Protein AF-A0A0G2EWP3-F1 (afdb_monomer_lite)

Foldseek 3Di:
DLVVLVPFDWDWADDPNDIDIDPGGFAFEFQDVVVVVLQQPQDAARNHGHPHYYYQDPVNVVVQVVLLVVLQVVQQVCLVPPVVNDDDVFPDPDRFHWGKTWDDGLPPCLFQPAQWKKKKWKAWFKFKKKKWFDDDDPPVPPDPDDDDDDDDDPPVVVVRVVGDMDIDIRGHGDIDIQGGPCSPGMDMDTDDDPDTQGGPVNGPDMIMMMITGGDPVSGSVPPDDPD

InterPro domains:
  IPR005123 Oxoglutarate/iron-dependent dioxygenase domain [PS51471] (78-215)
  IPR027450 Alpha-ketoglutarate-dependent dioxygenase AlkB-like [PF13532] (38-212)
  IPR032854 Alkylated DNA repair protein alkB homologue 3 [PTHR31212] (2-224)
  IPR037151 Alpha-ketoglutarate-dependent dioxygenase AlkB-like superfamily [G3DSA:2.60.120.590] (1-218)

Radius of gyration: 20.28 Å; chains: 1; bounding box: 50×60×42 Å

Sequence (227 aa):
MLTEALTFGRDTFKLFDRVVESPHSMAFYVDSWEEAARQRNDYIYNGSRITDIRRTLPEMDKAKAKVQIAVNAEIKRRIEQFQGGAKLKYQSPREWIPNASVGYHSDQLTYVGPRAVIGSLSLGVAREFRVCKVVARDDSASSPASADERTRKPSDAVRADAEGQIAIHLPHNSLLVMHAAMQEEWKHSIAPAPAIDPHPASGNKRINITYRHYKDSLHPRYTPRLG

Secondary structure (DSSP, 8-state):
-TTGGGG-EEEEEEETTEEEEEEEEEEEEESSHHHHHHHHHH-EETTEE---EEEPPHHHHHHHHHHHHHHHHHHHHHHHHHSTTSPPTTS-SSPP--EEEES-----HHHH-TT--EEEEEEES-EEEEEEE------TT----------PPPPHHHHHHHH-EEEEEE-TTEEEEE-TTHHHHEEEEEPP-SS-PPBTTTBT-EEEEEEE---GGG-GGGSPP--

Organism: NCBI:txid420778

Structure (mmCIF, N/CA/C/O backbone):
data_AF-A0A0G2EWP3-F1
#
_entry.id   AF-A0A0G2EWP3-F1
#
loop_
_atom_site.group_PDB
_atom_site.id
_atom_site.type_symbol
_atom_site.label_atom_id
_atom_site.label_alt_id
_atom_site.label_comp_id
_atom_site.label_asym_id
_atom_site.label_entity_id
_atom_site.label_seq_id
_atom_site.pdbx_PDB_ins_code
_atom_site.Cartn_x
_atom_site.Cartn_y
_atom_site.Cartn_z
_atom_site.occupancy
_atom_site.B_iso_or_equiv
_atom_site.auth_seq_id
_atom_site.auth_comp_id
_atom_site.auth_asym_id
_atom_site.auth_atom_id
_atom_site.pdbx_PDB_model_num
ATOM 1 N N . MET A 1 1 ? -10.269 -7.341 11.840 1.00 78.25 1 MET A N 1
ATOM 2 C CA . MET A 1 1 ? -10.023 -6.039 11.169 1.00 78.25 1 MET A CA 1
ATOM 3 C C . MET A 1 1 ? -10.990 -4.931 11.579 1.00 78.25 1 MET A C 1
ATOM 5 O O . MET A 1 1 ? -10.501 -3.900 12.003 1.00 78.25 1 MET A O 1
ATOM 9 N N . LEU A 1 2 ? -12.322 -5.080 11.480 1.00 85.31 2 LEU A N 1
ATOM 10 C CA . LEU A 1 2 ? -13.242 -3.982 11.851 1.00 85.31 2 LEU A CA 1
ATOM 11 C C . LEU A 1 2 ? -13.161 -3.595 13.336 1.00 85.31 2 LEU A C 1
ATOM 13 O O . LEU A 1 2 ? -13.077 -2.411 13.639 1.00 85.31 2 LEU A O 1
ATOM 17 N N . THR A 1 3 ? -13.121 -4.580 14.237 1.00 86.69 3 THR A N 1
ATOM 18 C CA . THR A 1 3 ? -12.913 -4.355 15.679 1.00 86.69 3 THR A CA 1
ATOM 19 C C . THR A 1 3 ? -11.563 -3.703 15.953 1.00 86.69 3 THR A C 1
ATOM 21 O O . THR A 1 3 ? -11.470 -2.729 16.686 1.00 86.69 3 THR A O 1
ATOM 24 N N . GLU A 1 4 ? -10.525 -4.209 15.292 1.00 84.56 4 GLU A N 1
ATOM 25 C CA . GLU A 1 4 ? -9.155 -3.718 15.420 1.00 84.56 4 GLU A CA 1
ATOM 26 C C . GLU A 1 4 ? -9.015 -2.251 14.974 1.00 84.56 4 GLU A C 1
ATOM 28 O O . GLU A 1 4 ? -8.319 -1.467 15.609 1.00 84.56 4 GLU A O 1
ATOM 33 N N . ALA A 1 5 ? -9.745 -1.846 13.931 1.00 85.00 5 ALA A N 1
ATOM 34 C CA . ALA A 1 5 ? -9.724 -0.480 13.415 1.00 85.00 5 ALA A CA 1
ATOM 35 C C . ALA A 1 5 ? -10.279 0.570 14.397 1.00 85.00 5 ALA A C 1
ATOM 37 O O . ALA A 1 5 ? -10.047 1.764 14.201 1.00 85.00 5 ALA A O 1
ATOM 38 N N . LEU A 1 6 ? -11.004 0.156 15.445 1.00 86.31 6 LEU A N 1
ATOM 39 C CA . LEU A 1 6 ? -11.510 1.061 16.485 1.00 86.31 6 LEU A CA 1
ATOM 40 C C . LEU A 1 6 ? -10.390 1.646 17.348 1.00 86.31 6 LEU A C 1
ATOM 42 O O . LEU A 1 6 ? -10.570 2.713 17.924 1.00 86.31 6 LEU A O 1
ATOM 46 N N . THR A 1 7 ? -9.247 0.966 17.430 1.00 86.62 7 THR A N 1
ATOM 47 C CA . THR A 1 7 ? -8.109 1.398 18.248 1.00 86.62 7 THR A CA 1
ATOM 48 C C . THR A 1 7 ? -7.030 2.090 17.422 1.00 86.62 7 THR A C 1
ATOM 50 O O . THR A 1 7 ? -5.962 2.380 17.951 1.00 86.62 7 THR A O 1
ATOM 53 N N . PHE A 1 8 ? -7.254 2.325 16.126 1.00 87.94 8 PHE A N 1
ATOM 54 C CA . PHE A 1 8 ? -6.270 2.980 15.265 1.00 87.94 8 PHE A CA 1
ATOM 55 C C . PHE A 1 8 ? -6.097 4.447 15.652 1.00 87.94 8 PHE A C 1
ATOM 57 O O . PHE A 1 8 ? -7.072 5.197 15.743 1.00 87.94 8 PHE A O 1
ATOM 64 N N . GLY A 1 9 ? -4.842 4.858 15.823 1.00 81.88 9 GLY A N 1
ATOM 65 C CA . GLY A 1 9 ? -4.484 6.248 16.066 1.00 81.88 9 GLY A CA 1
ATOM 66 C C . GLY A 1 9 ? -4.591 7.098 14.803 1.00 81.88 9 GLY A C 1
ATOM 67 O O . GLY A 1 9 ? -4.640 6.587 13.681 1.00 81.88 9 GLY A O 1
ATOM 68 N N . ARG A 1 10 ? -4.610 8.416 14.985 1.00 83.88 10 ARG A N 1
ATOM 69 C CA . ARG A 1 10 ? -4.436 9.381 13.898 1.00 83.88 10 ARG A CA 1
ATOM 70 C C . ARG A 1 10 ? -3.063 10.013 14.024 1.00 83.88 10 ARG A C 1
ATOM 72 O O . ARG A 1 10 ? -2.639 10.355 15.124 1.00 83.88 10 ARG A O 1
ATOM 79 N N . ASP A 1 11 ? -2.381 10.129 12.895 1.00 79.12 11 ASP A N 1
ATOM 80 C CA . ASP A 1 11 ? -1.062 10.746 12.843 1.00 79.12 11 ASP A CA 1
ATOM 81 C C . ASP A 1 11 ? -1.175 12.271 12.709 1.00 79.12 11 ASP A C 1
ATOM 83 O O . ASP A 1 11 ? -2.145 12.785 12.139 1.00 79.12 11 ASP A O 1
ATOM 87 N N . THR A 1 12 ? -0.169 12.985 13.211 1.00 81.50 12 THR A N 1
ATOM 88 C CA . THR A 1 12 ? -0.048 14.441 13.067 1.00 81.50 12 THR A CA 1
ATOM 89 C C . THR A 1 12 ? 1.250 14.778 12.356 1.00 81.50 12 THR A C 1
ATOM 91 O O . THR A 1 12 ? 2.290 14.175 12.607 1.00 81.50 12 THR A O 1
ATOM 94 N N . PHE A 1 13 ? 1.201 15.746 11.451 1.00 80.44 13 PHE A N 1
ATOM 95 C CA . PHE A 1 13 ? 2.355 16.144 10.653 1.00 80.44 13 PHE A CA 1
ATOM 96 C C . PHE A 1 13 ? 2.350 17.652 10.419 1.00 80.44 13 PHE A C 1
ATOM 98 O O . PHE A 1 13 ? 1.334 18.323 10.607 1.00 80.44 13 PHE A O 1
ATOM 105 N N . LYS A 1 14 ? 3.502 18.209 10.037 1.00 78.88 14 LYS A N 1
ATOM 106 C CA . LYS A 1 14 ? 3.617 19.634 9.708 1.00 78.88 14 LYS A CA 1
ATOM 107 C C . LYS A 1 14 ? 3.391 19.864 8.219 1.00 78.88 14 LYS A C 1
ATOM 109 O O . LYS A 1 14 ? 4.060 19.256 7.389 1.00 78.88 14 LYS A O 1
ATOM 114 N N . LEU A 1 15 ? 2.486 20.779 7.892 1.00 81.69 15 LEU A N 1
ATOM 115 C CA . LEU A 1 15 ? 2.227 21.253 6.537 1.00 81.69 15 LEU A CA 1
ATOM 116 C C . LEU A 1 15 ? 2.184 22.787 6.561 1.00 81.69 15 LEU A C 1
ATOM 118 O O . LEU A 1 15 ? 1.365 23.361 7.274 1.00 81.69 15 LEU A O 1
ATOM 122 N N . PHE A 1 16 ? 3.080 23.446 5.816 1.00 84.25 16 PHE A N 1
ATOM 123 C CA . PHE A 1 16 ? 3.252 24.912 5.826 1.00 84.25 16 PHE A CA 1
ATOM 124 C C . PHE A 1 16 ? 3.405 25.487 7.249 1.00 84.25 16 PHE A C 1
ATOM 126 O O . PHE A 1 16 ? 2.650 26.366 7.657 1.00 84.25 16 PHE A O 1
ATOM 133 N N . ASP A 1 17 ? 4.327 24.911 8.030 1.00 82.00 17 ASP A N 1
ATOM 134 C CA . ASP A 1 17 ? 4.605 25.246 9.440 1.00 82.00 17 ASP A CA 1
ATOM 135 C C . ASP A 1 17 ? 3.435 25.086 10.423 1.00 82.00 17 ASP A C 1
ATOM 137 O O . ASP A 1 17 ? 3.546 25.424 11.602 1.00 82.00 17 ASP A O 1
ATOM 141 N N . ARG A 1 18 ? 2.329 24.479 9.987 1.00 85.31 18 ARG A N 1
ATOM 142 C CA . ARG A 1 18 ? 1.178 24.175 10.839 1.00 85.31 18 ARG A CA 1
ATOM 143 C C . ARG A 1 18 ? 1.119 22.688 11.131 1.00 85.31 18 ARG A C 1
ATOM 145 O O . ARG A 1 18 ? 1.215 21.870 10.220 1.00 85.31 18 ARG A O 1
ATOM 152 N N . VAL A 1 19 ? 0.933 22.339 12.401 1.00 87.56 19 VAL A N 1
ATOM 153 C CA . VAL A 1 19 ? 0.632 20.959 12.796 1.00 87.56 19 VAL A CA 1
ATOM 154 C C . VAL A 1 19 ? -0.813 20.664 12.402 1.00 87.56 19 VAL A C 1
ATOM 156 O O . VAL A 1 19 ? -1.729 21.373 12.817 1.00 87.56 19 VAL A O 1
ATOM 159 N N . VAL A 1 20 ? -1.002 19.645 11.572 1.00 86.38 20 VAL A N 1
ATOM 160 C CA . VAL A 1 20 ? -2.303 19.166 11.102 1.00 86.38 20 VAL A CA 1
ATOM 161 C C . VAL A 1 20 ? -2.461 17.685 11.436 1.00 86.38 20 VAL A C 1
ATOM 163 O O . VAL A 1 20 ? -1.477 16.958 11.570 1.00 86.38 20 VAL A O 1
ATOM 166 N N . GLU A 1 21 ? -3.706 17.242 11.576 1.00 85.44 21 GLU A N 1
ATOM 167 C CA . GLU A 1 21 ? -4.058 15.850 11.862 1.00 85.44 21 GLU A CA 1
ATOM 168 C C . GLU A 1 21 ? -4.557 15.155 10.593 1.00 85.44 21 GLU A C 1
ATOM 170 O O . GLU A 1 21 ? -5.294 15.734 9.790 1.00 85.44 21 GLU A O 1
ATOM 175 N N . SER A 1 22 ? -4.169 13.894 10.414 1.00 82.31 22 SER A N 1
ATOM 176 C CA . SER A 1 22 ? -4.693 13.057 9.340 1.00 82.31 22 SER A CA 1
ATOM 177 C C . SER A 1 22 ? -6.215 12.867 9.485 1.00 82.31 22 SER A C 1
ATOM 179 O O . SER A 1 22 ? -6.687 12.472 10.553 1.00 82.31 22 SER A O 1
ATOM 181 N N . PRO A 1 23 ? -7.008 13.019 8.404 1.00 81.56 23 PRO A N 1
ATOM 182 C CA . PRO A 1 23 ? -8.444 12.718 8.418 1.00 81.56 23 PRO A CA 1
ATOM 183 C C . PRO A 1 23 ? -8.741 11.208 8.519 1.00 81.56 23 PRO A C 1
ATOM 185 O O . PRO A 1 23 ? -9.902 10.789 8.545 1.00 81.56 23 PRO A O 1
ATOM 188 N N . HIS A 1 24 ? -7.704 10.369 8.545 1.00 82.38 24 HIS A N 1
ATOM 189 C CA . HIS A 1 24 ? -7.784 8.914 8.584 1.00 82.38 24 HIS A CA 1
ATOM 190 C C . HIS A 1 24 ? -6.968 8.355 9.746 1.00 82.38 24 HIS A C 1
ATOM 192 O O . HIS A 1 24 ? -5.901 8.878 10.072 1.00 82.38 24 HIS A O 1
ATOM 198 N N . SER A 1 25 ? -7.451 7.258 10.326 1.00 86.12 25 SER A N 1
ATOM 199 C CA . SER A 1 25 ? -6.707 6.485 11.315 1.00 86.12 25 SER A CA 1
ATOM 200 C C . SER A 1 25 ? -5.862 5.388 10.654 1.00 86.12 25 SER A C 1
ATOM 202 O O . SER A 1 25 ? -6.169 4.932 9.547 1.00 86.12 25 SER A O 1
ATOM 204 N N . MET A 1 26 ? -4.780 4.977 11.313 1.00 84.50 26 MET A N 1
ATOM 205 C CA . MET A 1 26 ? -3.856 3.956 10.819 1.00 84.50 26 MET A CA 1
ATOM 206 C C . MET A 1 26 ? -3.211 3.129 11.938 1.00 84.50 26 MET A C 1
ATOM 208 O O . MET A 1 26 ? -3.228 3.534 13.098 1.00 84.50 26 MET A O 1
ATOM 212 N N . ALA A 1 27 ? -2.614 1.993 11.568 1.00 83.69 27 ALA A N 1
ATOM 213 C CA . ALA A 1 27 ? -1.754 1.182 12.426 1.00 83.69 27 ALA A CA 1
ATOM 214 C C . ALA A 1 27 ? -0.726 0.392 11.596 1.00 83.69 27 ALA A C 1
ATOM 216 O O . ALA A 1 27 ? -1.031 -0.163 10.537 1.00 83.69 27 ALA A O 1
ATOM 217 N N . PHE A 1 28 ? 0.508 0.287 12.079 1.00 83.38 28 PHE A N 1
ATOM 218 C CA . PHE A 1 28 ? 1.520 -0.518 11.398 1.00 83.38 28 PHE A CA 1
ATOM 219 C C . PHE A 1 28 ? 1.465 -1.963 11.874 1.00 83.38 28 PHE A C 1
ATOM 221 O O . PHE A 1 28 ? 1.234 -2.224 13.052 1.00 83.38 28 PHE A O 1
ATOM 228 N N . TYR A 1 29 ? 1.685 -2.897 10.952 1.00 84.06 29 TYR A N 1
ATOM 229 C CA . TYR A 1 29 ? 1.709 -4.323 11.245 1.00 84.06 29 TYR A CA 1
ATOM 230 C C . TYR A 1 29 ? 3.070 -4.906 10.876 1.00 84.06 29 TYR A C 1
ATOM 232 O O . TYR A 1 29 ? 3.741 -4.419 9.970 1.00 84.06 29 TYR A O 1
ATOM 240 N N . VAL A 1 30 ? 3.498 -5.922 11.611 1.00 82.44 30 VAL A N 1
ATOM 241 C CA . VAL A 1 30 ? 4.750 -6.645 11.368 1.00 82.44 30 VAL A CA 1
ATOM 242 C C . VAL A 1 30 ? 4.583 -8.112 11.714 1.00 82.44 30 VAL A C 1
ATOM 244 O O . VAL A 1 30 ? 3.789 -8.474 12.590 1.00 82.44 30 VAL A O 1
ATOM 247 N N . ASP A 1 31 ? 5.353 -8.969 11.053 1.00 79.25 31 ASP A N 1
ATOM 248 C CA . ASP A 1 31 ? 5.183 -10.415 11.199 1.00 79.25 31 ASP A CA 1
ATOM 249 C C . ASP A 1 31 ? 5.878 -10.954 12.456 1.00 79.25 31 ASP A C 1
ATOM 251 O O . ASP A 1 31 ? 5.438 -11.952 13.037 1.00 79.25 31 ASP A O 1
ATOM 255 N N . SER A 1 32 ? 6.924 -10.265 12.930 1.00 75.44 32 SER A N 1
ATOM 256 C CA . SER A 1 32 ? 7.652 -10.624 14.149 1.00 75.44 32 SER A CA 1
ATOM 257 C C . SER A 1 32 ? 7.911 -9.433 15.073 1.00 75.44 32 SER A C 1
ATOM 259 O O . SER A 1 32 ? 8.019 -8.284 14.648 1.00 75.44 32 SER A O 1
ATOM 261 N N . TRP A 1 33 ? 8.055 -9.712 16.370 1.00 71.75 33 TRP A N 1
ATOM 262 C CA . TRP A 1 33 ? 8.407 -8.692 17.364 1.00 71.75 33 TRP A CA 1
ATOM 263 C C . TRP A 1 33 ? 9.824 -8.145 17.187 1.00 71.75 33 TRP A C 1
ATOM 265 O O . TRP A 1 33 ? 10.078 -6.992 17.521 1.00 71.75 33 TRP A O 1
ATOM 275 N N . GLU A 1 34 ? 10.736 -8.928 16.614 1.00 69.62 34 GLU A N 1
ATOM 276 C CA . GLU A 1 34 ? 12.047 -8.413 16.220 1.00 69.62 34 GLU A CA 1
ATOM 277 C C . GLU A 1 34 ? 11.915 -7.368 15.114 1.00 69.62 34 GLU A C 1
ATOM 279 O O . GLU A 1 34 ? 12.566 -6.328 15.154 1.00 69.62 34 GLU A O 1
ATOM 284 N N . GLU A 1 35 ? 11.043 -7.617 14.136 1.00 69.38 35 GLU A N 1
ATOM 285 C CA . GLU A 1 35 ? 10.727 -6.639 13.104 1.00 69.38 35 GLU A CA 1
ATOM 286 C C . GLU A 1 35 ? 10.018 -5.418 13.696 1.00 69.38 35 GLU A C 1
ATOM 288 O O . GLU A 1 35 ? 10.346 -4.299 13.313 1.00 69.38 35 GLU A O 1
ATOM 293 N N . ALA A 1 36 ? 9.142 -5.604 14.691 1.00 68.31 36 ALA A N 1
ATOM 294 C CA . ALA A 1 36 ? 8.520 -4.504 15.430 1.00 68.31 36 ALA A CA 1
ATOM 295 C C . ALA A 1 36 ? 9.564 -3.611 16.105 1.00 68.31 36 ALA A C 1
ATOM 297 O O . ALA A 1 36 ? 9.523 -2.388 15.972 1.00 68.31 36 ALA A O 1
ATOM 298 N N . ALA A 1 37 ? 10.517 -4.223 16.812 1.00 63.75 37 ALA A N 1
ATOM 299 C CA . ALA A 1 37 ? 11.589 -3.517 17.497 1.00 63.75 37 ALA A CA 1
ATOM 300 C C . ALA A 1 37 ? 12.489 -2.770 16.503 1.00 63.75 37 ALA A C 1
ATOM 302 O O . ALA A 1 37 ? 12.805 -1.601 16.725 1.00 63.75 37 ALA A O 1
ATOM 303 N N . ARG A 1 38 ? 12.840 -3.403 15.375 1.00 68.69 38 ARG A N 1
ATOM 304 C CA . ARG A 1 38 ? 13.584 -2.756 14.281 1.00 68.69 38 ARG A CA 1
ATOM 305 C C . ARG A 1 38 ? 12.805 -1.574 13.701 1.00 68.69 38 ARG A C 1
ATOM 307 O O . ARG A 1 38 ? 13.338 -0.472 13.618 1.00 68.69 38 ARG A O 1
ATOM 314 N N . GLN A 1 39 ? 11.525 -1.762 13.373 1.00 70.00 39 GLN A N 1
ATOM 315 C CA . GLN A 1 39 ? 10.692 -0.702 12.805 1.00 70.00 39 GLN A CA 1
ATOM 316 C C . GLN A 1 39 ? 10.533 0.495 13.751 1.00 70.00 39 GLN A C 1
ATOM 318 O O . GLN A 1 39 ? 10.702 1.635 13.323 1.00 70.00 39 GLN A O 1
ATOM 323 N N . ARG A 1 40 ? 10.308 0.250 15.048 1.00 68.62 40 ARG A N 1
ATOM 324 C CA . ARG A 1 40 ? 10.182 1.299 16.076 1.00 68.62 40 ARG A CA 1
ATOM 325 C C . ARG A 1 40 ? 11.447 2.149 16.215 1.00 68.62 40 ARG A C 1
ATOM 327 O O . ARG A 1 40 ? 11.380 3.344 16.513 1.00 68.62 40 ARG A O 1
ATOM 334 N N . ASN A 1 41 ? 12.604 1.513 16.063 1.00 62.44 41 ASN A N 1
ATOM 335 C CA . ASN A 1 41 ? 13.888 2.132 16.361 1.00 62.44 41 ASN A CA 1
ATOM 336 C C . ASN A 1 41 ? 14.512 2.834 15.157 1.00 62.44 41 ASN A C 1
ATOM 338 O O . ASN A 1 41 ? 15.166 3.864 15.347 1.00 62.44 41 ASN A O 1
ATOM 342 N N . ASP A 1 42 ? 14.284 2.302 13.958 1.00 66.06 42 ASP A N 1
ATOM 343 C CA . ASP A 1 42 ? 15.049 2.678 12.773 1.00 66.06 42 ASP A CA 1
ATOM 344 C C . ASP A 1 42 ? 14.238 3.480 11.750 1.00 66.06 42 ASP A C 1
ATOM 346 O O . ASP A 1 42 ? 14.828 4.225 10.970 1.00 66.06 42 ASP A O 1
ATOM 350 N N . TYR A 1 43 ? 12.905 3.385 11.752 1.00 67.12 43 TYR A N 1
ATOM 351 C CA . TYR A 1 43 ? 12.068 4.036 10.743 1.00 67.12 43 TYR A CA 1
ATOM 352 C C . TYR A 1 43 ? 11.468 5.334 11.280 1.00 67.12 43 TYR A C 1
ATOM 354 O O . TYR A 1 43 ? 10.885 5.385 12.366 1.00 67.12 43 TYR A O 1
ATOM 362 N N . ILE A 1 44 ? 11.605 6.395 10.486 1.00 68.12 44 ILE A N 1
ATOM 363 C CA . ILE A 1 44 ? 10.999 7.699 10.743 1.00 68.12 44 ILE A CA 1
ATOM 364 C C . ILE A 1 44 ? 9.872 7.880 9.734 1.00 68.12 44 ILE A C 1
ATOM 366 O O . ILE A 1 44 ? 10.068 7.706 8.537 1.00 68.12 44 ILE A O 1
ATOM 370 N N . TYR A 1 45 ? 8.695 8.246 10.221 1.00 67.00 45 TYR A N 1
ATOM 371 C CA . TYR A 1 45 ? 7.499 8.476 9.430 1.00 67.00 45 TYR A CA 1
ATOM 372 C C . TYR A 1 45 ? 6.952 9.874 9.727 1.00 67.00 45 TYR A C 1
ATOM 374 O O . TYR A 1 45 ? 6.782 10.240 10.886 1.00 67.00 45 TYR A O 1
ATOM 382 N N . ASN A 1 46 ? 6.742 10.694 8.690 1.00 64.12 46 ASN A N 1
ATOM 383 C CA . ASN A 1 46 ? 6.322 12.100 8.832 1.00 64.12 46 ASN A CA 1
ATOM 384 C C . ASN A 1 46 ? 7.175 12.935 9.817 1.00 64.12 46 ASN A C 1
ATOM 386 O O . ASN A 1 46 ? 6.691 13.877 10.439 1.00 64.12 46 ASN A O 1
ATOM 390 N N . GLY A 1 47 ? 8.462 12.598 9.957 1.00 66.00 47 GLY A N 1
ATOM 391 C CA . GLY A 1 47 ? 9.377 13.260 10.894 1.00 66.00 47 GLY A CA 1
ATOM 392 C C . GLY A 1 47 ? 9.300 12.754 12.341 1.00 66.00 47 GLY A C 1
ATOM 393 O O . GLY A 1 47 ? 10.070 13.219 13.177 1.00 66.00 47 GLY A O 1
ATOM 394 N N . SER A 1 48 ? 8.438 11.774 12.627 1.00 66.50 48 SER A N 1
ATOM 395 C CA . SER A 1 48 ? 8.243 11.161 13.946 1.00 66.50 48 SER A CA 1
ATOM 396 C C . SER A 1 48 ? 8.513 9.655 13.921 1.00 66.50 48 SER A C 1
ATOM 398 O O . SER A 1 48 ? 8.472 9.008 12.878 1.00 66.50 48 SER A O 1
ATOM 400 N N . ARG A 1 49 ? 8.808 9.056 15.077 1.00 69.00 49 ARG A N 1
ATOM 401 C CA . ARG A 1 49 ? 8.912 7.591 15.190 1.00 69.00 49 ARG A CA 1
ATOM 402 C C . ARG A 1 49 ? 7.521 6.972 15.243 1.00 69.00 49 ARG A C 1
ATOM 404 O O . ARG A 1 49 ? 6.631 7.510 15.897 1.00 69.00 49 ARG A O 1
ATOM 411 N N . ILE A 1 50 ? 7.360 5.809 14.619 1.00 71.12 50 ILE A N 1
ATOM 412 C CA . ILE A 1 50 ? 6.112 5.048 14.697 1.00 71.12 50 ILE A CA 1
ATOM 413 C C . ILE A 1 50 ? 5.981 4.465 16.109 1.00 71.12 50 ILE A C 1
ATOM 415 O O . ILE A 1 50 ? 6.821 3.681 16.555 1.00 71.12 50 ILE A O 1
ATOM 419 N N . THR A 1 51 ? 4.927 4.849 16.825 1.00 70.00 51 THR A N 1
ATOM 420 C CA . THR A 1 51 ? 4.687 4.425 18.214 1.00 70.00 51 THR A CA 1
ATOM 421 C C . THR A 1 51 ? 3.755 3.219 18.321 1.00 70.00 51 THR A C 1
ATOM 423 O O . THR A 1 51 ? 3.929 2.407 19.234 1.00 70.00 51 THR A O 1
ATOM 426 N N . ASP A 1 52 ? 2.816 3.075 17.384 1.00 77.88 52 ASP A N 1
ATOM 427 C CA . ASP A 1 52 ? 1.819 2.000 17.332 1.00 77.88 52 ASP A CA 1
ATOM 428 C C . ASP A 1 52 ? 2.168 0.988 16.227 1.00 77.88 52 ASP A C 1
ATOM 430 O O . ASP A 1 52 ? 1.804 1.145 15.057 1.00 77.88 52 ASP A O 1
ATOM 434 N N . ILE A 1 53 ? 2.937 -0.033 16.618 1.00 80.19 53 ILE A N 1
ATOM 435 C CA . ILE A 1 53 ? 3.302 -1.179 15.781 1.00 80.19 53 ILE A CA 1
ATOM 436 C C . ILE A 1 53 ? 2.682 -2.422 16.404 1.00 80.19 53 ILE A C 1
ATOM 438 O O . ILE A 1 53 ? 2.884 -2.709 17.585 1.00 80.19 53 ILE A O 1
ATOM 442 N N . ARG A 1 54 ? 1.952 -3.172 15.587 1.00 85.31 54 ARG A N 1
ATOM 443 C CA . ARG A 1 54 ? 1.156 -4.323 15.997 1.00 85.31 54 ARG A CA 1
ATOM 444 C C . ARG A 1 54 ? 1.612 -5.574 15.272 1.00 85.31 54 ARG A C 1
ATOM 446 O O . ARG A 1 54 ? 2.242 -5.517 14.220 1.00 85.31 54 ARG A O 1
ATOM 453 N N . ARG A 1 55 ? 1.264 -6.733 15.818 1.00 85.25 55 ARG A N 1
ATOM 454 C CA . ARG A 1 55 ? 1.543 -8.009 15.160 1.00 85.25 55 ARG A CA 1
ATOM 455 C C . ARG A 1 55 ? 0.511 -8.280 14.070 1.00 85.25 55 ARG A C 1
ATOM 457 O O . ARG A 1 55 ? -0.682 -8.092 14.306 1.00 85.25 55 ARG A O 1
ATOM 464 N N . THR A 1 56 ? 0.965 -8.741 12.905 1.00 85.75 56 THR A N 1
ATOM 465 C CA . THR A 1 56 ? 0.098 -9.182 11.804 1.00 85.75 56 THR A CA 1
ATOM 466 C C . THR A 1 56 ? -0.958 -10.158 12.324 1.00 85.75 56 THR A C 1
ATOM 468 O O . THR A 1 56 ? -0.642 -11.142 12.996 1.00 85.75 56 THR A O 1
ATOM 471 N N . LEU A 1 57 ? -2.227 -9.869 12.026 1.00 88.31 57 LEU A N 1
ATOM 472 C CA . LEU A 1 57 ? -3.344 -10.723 12.425 1.00 88.31 57 LEU A CA 1
ATOM 473 C C . LEU A 1 57 ? -3.430 -11.977 11.537 1.00 88.31 57 LEU A C 1
ATOM 475 O O . LEU A 1 57 ? -3.098 -11.896 10.350 1.00 88.31 57 LEU A O 1
ATOM 479 N N . PRO A 1 58 ? -3.959 -13.108 12.040 1.00 89.00 58 PRO A N 1
ATOM 480 C CA . PRO A 1 58 ? -4.105 -14.333 11.249 1.00 89.00 58 PRO A CA 1
ATOM 481 C C . PRO A 1 58 ? -4.877 -14.139 9.935 1.00 89.00 58 PRO A C 1
ATOM 483 O O . PRO A 1 58 ? -4.548 -14.736 8.911 1.00 89.00 58 PRO A O 1
ATOM 486 N N . GLU A 1 59 ? -5.904 -13.286 9.922 1.00 88.12 59 GLU A N 1
ATOM 487 C CA . GLU A 1 59 ? -6.674 -12.984 8.711 1.00 88.12 59 GLU A CA 1
ATOM 488 C C . GLU A 1 59 ? -5.862 -12.162 7.706 1.00 88.12 59 GLU A C 1
ATOM 490 O O . GLU A 1 59 ? -5.996 -12.359 6.496 1.00 88.12 59 GLU A O 1
ATOM 495 N N . MET A 1 60 ? -5.006 -11.259 8.195 1.00 88.44 60 MET A N 1
ATOM 496 C CA . MET A 1 60 ? -4.115 -10.468 7.347 1.00 88.44 60 MET A CA 1
ATOM 497 C C . MET A 1 60 ? -3.043 -11.340 6.708 1.00 88.44 60 MET A C 1
ATOM 499 O O . MET A 1 60 ? -2.716 -11.107 5.549 1.00 88.44 60 MET A O 1
ATOM 503 N N . ASP A 1 61 ? -2.544 -12.349 7.422 1.00 87.25 61 ASP A N 1
ATOM 504 C CA . ASP A 1 61 ? -1.561 -13.303 6.906 1.00 87.25 61 ASP A CA 1
ATOM 505 C C . ASP A 1 61 ? -2.161 -14.209 5.813 1.00 87.25 61 ASP A C 1
ATOM 507 O O . ASP A 1 61 ? -1.606 -14.367 4.724 1.00 87.25 61 ASP A O 1
ATOM 511 N N . LYS A 1 62 ? -3.399 -14.684 6.013 1.00 90.69 62 LYS A N 1
ATOM 512 C CA . LYS A 1 62 ? -4.157 -15.387 4.959 1.00 90.69 62 LYS A CA 1
ATOM 513 C C . LYS A 1 62 ? -4.357 -14.522 3.712 1.00 90.69 62 LYS A C 1
ATOM 515 O O . LYS A 1 62 ? -4.246 -15.016 2.588 1.00 90.69 62 LYS A O 1
ATOM 520 N N . ALA A 1 63 ? -4.677 -13.238 3.891 1.00 92.19 63 ALA A N 1
ATOM 521 C CA . ALA A 1 63 ? -4.819 -12.298 2.782 1.00 92.19 63 ALA A CA 1
ATOM 522 C C . ALA A 1 63 ? -3.468 -12.009 2.109 1.00 92.19 63 ALA A C 1
ATOM 524 O O . ALA A 1 63 ? -3.389 -11.985 0.883 1.00 92.19 63 ALA A O 1
ATOM 525 N N . LYS A 1 64 ? -2.400 -11.870 2.900 1.00 91.56 64 LYS A N 1
ATOM 526 C CA . LYS A 1 64 ? -1.030 -11.603 2.457 1.00 91.56 64 LYS A CA 1
ATOM 527 C C . LYS A 1 64 ? -0.552 -12.640 1.443 1.00 91.56 64 LYS A C 1
ATOM 529 O O . LYS A 1 64 ? -0.085 -12.251 0.376 1.00 91.56 64 LYS A O 1
ATOM 534 N N . ALA A 1 65 ? -0.739 -13.931 1.721 1.00 92.06 65 ALA A N 1
ATOM 535 C CA . ALA A 1 65 ? -0.359 -14.999 0.794 1.00 92.06 65 ALA A CA 1
ATOM 536 C C . ALA A 1 65 ? -1.084 -14.885 -0.562 1.00 92.06 65 ALA A C 1
ATOM 538 O O . ALA A 1 65 ? -0.466 -14.984 -1.621 1.00 92.06 65 ALA A O 1
ATOM 539 N N . LYS A 1 66 ? -2.394 -14.598 -0.547 1.00 95.44 66 LYS A N 1
ATOM 5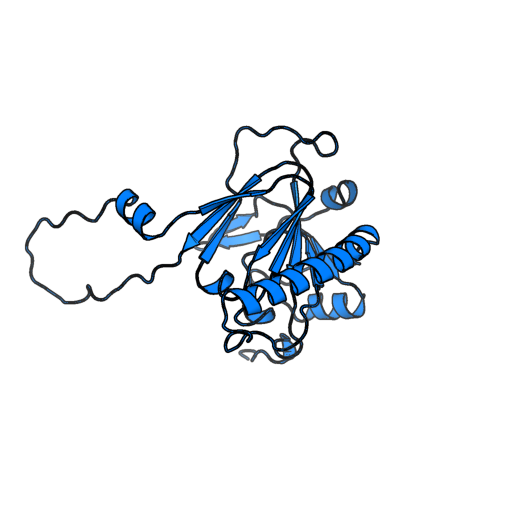40 C CA . LYS A 1 66 ? -3.183 -14.404 -1.778 1.00 95.44 66 LYS A CA 1
ATOM 541 C C . LYS A 1 66 ? -2.735 -13.168 -2.555 1.00 95.44 66 LYS A C 1
ATOM 543 O O . LYS A 1 66 ? -2.627 -13.216 -3.778 1.00 95.44 66 LYS A O 1
ATOM 548 N N . VAL A 1 67 ? -2.454 -12.076 -1.845 1.00 95.44 67 VAL A N 1
ATOM 549 C CA . VAL A 1 67 ? -1.954 -10.835 -2.444 1.00 95.44 67 VAL A CA 1
ATOM 550 C C . VAL A 1 67 ? -0.576 -11.052 -3.061 1.00 95.44 67 VAL A C 1
ATOM 552 O O . VAL A 1 67 ? -0.365 -10.612 -4.184 1.00 95.44 67 VAL A O 1
ATOM 555 N N . GLN A 1 68 ? 0.333 -11.774 -2.398 1.00 95.12 68 GLN A N 1
ATOM 556 C CA . GLN A 1 68 ? 1.643 -12.122 -2.959 1.00 95.12 68 GLN A CA 1
ATOM 557 C C . GLN A 1 68 ? 1.514 -12.824 -4.306 1.00 95.12 68 GLN A C 1
ATOM 559 O O . GLN A 1 68 ? 2.133 -12.403 -5.282 1.00 95.12 68 GLN A O 1
ATOM 564 N N . ILE A 1 69 ? 0.678 -13.861 -4.371 1.00 96.69 69 ILE A N 1
ATOM 565 C CA . ILE A 1 69 ? 0.456 -14.626 -5.600 1.00 96.69 69 ILE A CA 1
ATOM 566 C C . ILE A 1 69 ? -0.093 -13.713 -6.703 1.00 96.69 69 ILE A C 1
ATOM 568 O O . ILE A 1 69 ? 0.455 -13.680 -7.805 1.00 96.69 69 ILE A O 1
ATOM 572 N N . ALA A 1 70 ? -1.135 -12.933 -6.401 1.00 97.38 70 ALA A N 1
ATOM 573 C CA . ALA A 1 70 ? -1.774 -12.050 -7.373 1.00 97.38 70 ALA A CA 1
ATOM 574 C C . ALA A 1 70 ? -0.830 -10.946 -7.881 1.00 97.38 70 ALA A C 1
ATOM 576 O O . ALA A 1 70 ? -0.762 -10.698 -9.083 1.00 97.38 70 ALA A O 1
ATOM 577 N N . VAL A 1 71 ? -0.064 -10.311 -6.987 1.00 96.69 71 VAL A N 1
ATOM 578 C CA . VAL A 1 71 ? 0.886 -9.251 -7.351 1.00 96.69 71 VAL A CA 1
ATOM 579 C C . VAL A 1 71 ? 2.027 -9.813 -8.195 1.00 96.69 71 VAL A C 1
ATOM 581 O O . VAL A 1 71 ? 2.358 -9.221 -9.217 1.00 96.69 71 VAL A O 1
ATOM 584 N N . ASN A 1 72 ? 2.607 -10.962 -7.836 1.00 96.50 72 ASN A N 1
ATOM 585 C CA . ASN A 1 72 ? 3.671 -11.567 -8.643 1.00 96.50 72 ASN A CA 1
ATOM 586 C C . ASN A 1 72 ? 3.174 -12.031 -10.019 1.00 96.50 72 ASN A C 1
ATOM 588 O O . ASN A 1 72 ? 3.878 -11.836 -11.012 1.00 96.50 72 ASN A O 1
ATOM 592 N N . ALA A 1 73 ? 1.957 -12.577 -10.103 1.00 96.88 73 ALA A N 1
ATOM 593 C CA . ALA A 1 73 ? 1.332 -12.915 -11.380 1.00 96.88 73 ALA A CA 1
ATOM 594 C C . ALA A 1 73 ? 1.142 -11.670 -12.263 1.00 96.88 73 ALA A C 1
ATOM 596 O O . ALA A 1 73 ? 1.472 -11.689 -13.448 1.00 96.88 73 ALA A O 1
ATOM 597 N N . GLU A 1 74 ? 0.684 -10.564 -11.678 1.00 96.19 74 GLU A N 1
ATOM 598 C CA . GLU A 1 74 ? 0.482 -9.302 -12.387 1.00 96.19 74 GLU A CA 1
ATOM 599 C C . GLU A 1 74 ? 1.810 -8.637 -12.794 1.00 96.19 74 GLU A C 1
ATOM 601 O O . GLU A 1 74 ? 1.921 -8.115 -13.903 1.00 96.19 74 GLU A O 1
ATOM 606 N N . ILE A 1 75 ? 2.855 -8.716 -11.959 1.00 94.75 75 ILE A N 1
ATOM 607 C CA . ILE A 1 75 ? 4.221 -8.302 -12.321 1.00 94.75 75 ILE A CA 1
ATOM 608 C C . ILE A 1 75 ? 4.704 -9.096 -13.538 1.00 94.75 75 ILE A C 1
ATOM 610 O O . ILE A 1 75 ? 5.202 -8.501 -14.493 1.00 94.75 75 ILE A O 1
ATOM 614 N N . LYS A 1 76 ? 4.541 -10.425 -13.526 1.00 95.19 76 LYS A N 1
ATOM 615 C CA . LYS A 1 76 ? 4.934 -11.291 -14.644 1.00 95.19 76 LYS A CA 1
ATOM 616 C C . LYS A 1 76 ? 4.181 -10.920 -15.924 1.00 95.19 76 LYS A C 1
ATOM 618 O O . LYS A 1 76 ? 4.818 -10.648 -16.939 1.00 95.19 76 LYS A O 1
ATOM 623 N N . ARG A 1 77 ? 2.851 -10.798 -15.851 1.00 95.62 77 ARG A N 1
ATOM 624 C CA . ARG A 1 77 ? 2.011 -10.380 -16.984 1.00 95.62 77 ARG A CA 1
ATOM 625 C C . ARG A 1 77 ? 2.458 -9.028 -17.550 1.00 95.62 77 ARG A C 1
ATOM 627 O O . ARG A 1 77 ? 2.553 -8.868 -18.765 1.00 95.62 77 ARG A O 1
ATOM 634 N N . ARG A 1 78 ? 2.755 -8.051 -16.683 1.00 94.12 78 ARG A N 1
ATOM 635 C CA . ARG A 1 78 ? 3.224 -6.716 -17.089 1.00 94.12 78 ARG A CA 1
ATOM 636 C C . ARG A 1 78 ? 4.563 -6.783 -17.820 1.00 94.12 78 ARG A C 1
ATOM 638 O O . ARG A 1 78 ? 4.727 -6.110 -18.835 1.00 94.12 78 ARG A O 1
ATOM 645 N N . ILE A 1 79 ? 5.495 -7.588 -17.311 1.00 92.94 79 ILE A N 1
ATOM 646 C CA . ILE A 1 79 ? 6.816 -7.791 -17.910 1.00 92.94 79 ILE A CA 1
ATOM 647 C C . ILE A 1 79 ? 6.688 -8.359 -19.329 1.00 92.94 79 ILE A C 1
ATOM 649 O O . ILE A 1 79 ? 7.283 -7.821 -20.264 1.00 92.94 79 ILE A O 1
ATOM 653 N N . GLU A 1 80 ? 5.881 -9.407 -19.483 1.00 93.69 80 GLU A N 1
ATOM 654 C CA . GLU A 1 80 ? 5.668 -10.103 -20.755 1.00 93.69 80 GLU A CA 1
ATOM 655 C C . GLU A 1 80 ? 4.974 -9.213 -21.791 1.00 93.69 80 GLU A C 1
ATOM 657 O O . GLU A 1 80 ? 5.394 -9.171 -22.943 1.00 93.69 80 GLU A O 1
ATOM 662 N N . GLN A 1 81 ? 3.943 -8.467 -21.387 1.00 93.62 81 GLN A N 1
ATOM 663 C CA . GLN A 1 81 ? 3.113 -7.707 -22.327 1.00 93.62 81 GLN A CA 1
ATOM 664 C C . GLN A 1 81 ? 3.633 -6.297 -22.629 1.00 93.62 81 GLN A C 1
ATOM 666 O O . GLN A 1 81 ? 3.395 -5.790 -23.721 1.00 93.62 81 GLN A O 1
ATOM 671 N N . PHE A 1 82 ? 4.314 -5.643 -21.680 1.00 89.94 82 PHE A N 1
ATOM 672 C CA . PHE A 1 82 ? 4.614 -4.205 -21.777 1.00 89.94 82 PHE A CA 1
ATOM 673 C C . PHE A 1 82 ? 6.082 -3.834 -21.538 1.00 89.94 82 PHE A C 1
ATOM 675 O O . PHE A 1 82 ? 6.428 -2.668 -21.702 1.00 89.94 82 PHE A O 1
ATOM 682 N N . GLN A 1 83 ? 6.950 -4.771 -21.135 1.00 89.00 83 GLN A N 1
ATOM 683 C CA . GLN A 1 83 ? 8.352 -4.466 -20.790 1.00 89.00 83 GLN A CA 1
ATOM 684 C C . GLN A 1 83 ? 9.373 -5.331 -21.543 1.00 89.00 83 GLN A C 1
ATOM 686 O O . GLN A 1 83 ? 10.513 -5.472 -21.102 1.00 89.00 83 GLN A O 1
ATOM 691 N N . GLY A 1 84 ? 8.972 -5.942 -22.661 1.00 86.94 84 GLY A N 1
ATOM 692 C CA . GLY A 1 84 ? 9.876 -6.738 -23.497 1.00 86.94 84 GLY A CA 1
ATOM 693 C C . GLY A 1 84 ? 10.444 -7.975 -22.796 1.00 86.94 84 GLY A C 1
ATOM 694 O O . GLY A 1 84 ? 11.558 -8.389 -23.100 1.00 86.94 84 GLY A O 1
ATOM 695 N N . GLY A 1 85 ? 9.718 -8.543 -21.827 1.00 89.00 85 GLY A N 1
ATOM 696 C CA . GLY A 1 85 ? 10.118 -9.771 -21.136 1.00 89.00 85 GLY A CA 1
ATOM 697 C C . GLY A 1 85 ? 11.123 -9.584 -19.994 1.00 89.00 85 GLY A C 1
ATOM 698 O O . GLY A 1 85 ? 11.480 -10.565 -19.345 1.00 89.00 85 GLY A O 1
ATOM 699 N N . ALA A 1 86 ? 11.539 -8.350 -19.685 1.00 89.56 86 ALA A N 1
ATOM 700 C CA . ALA A 1 86 ? 12.443 -8.063 -18.572 1.00 89.56 86 ALA A CA 1
ATOM 701 C C . ALA A 1 86 ? 11.875 -7.049 -17.562 1.00 89.56 86 ALA A C 1
ATOM 703 O O . ALA A 1 86 ? 10.973 -6.252 -17.837 1.00 89.56 86 ALA A O 1
ATOM 704 N N . LYS A 1 87 ? 12.427 -7.075 -16.344 1.00 88.19 87 LYS A N 1
ATOM 705 C CA . LYS A 1 87 ? 12.167 -6.038 -15.338 1.00 88.19 87 LYS A CA 1
ATOM 706 C C . LYS A 1 87 ? 12.828 -4.718 -15.738 1.00 88.19 87 LYS A C 1
ATOM 708 O O . LYS A 1 87 ? 13.875 -4.709 -16.380 1.00 88.19 87 LYS A O 1
ATOM 713 N N . LEU A 1 88 ? 12.232 -3.601 -15.322 1.00 88.12 88 LEU A N 1
ATOM 714 C CA . LEU A 1 88 ? 12.762 -2.267 -15.613 1.00 88.12 88 LEU A CA 1
ATOM 715 C C . LEU A 1 88 ? 14.102 -2.027 -14.904 1.00 88.12 88 LEU A C 1
ATOM 717 O O . LEU A 1 88 ? 14.365 -2.560 -13.824 1.00 88.12 88 LEU A O 1
ATOM 721 N N . LYS A 1 89 ? 14.924 -1.132 -15.462 1.00 87.38 89 LYS A N 1
ATOM 722 C CA . LYS A 1 89 ? 16.160 -0.676 -14.812 1.00 87.38 89 LYS A CA 1
ATOM 723 C C . LYS A 1 89 ? 15.849 -0.126 -13.414 1.00 87.38 89 LYS A C 1
ATOM 725 O O . LYS A 1 89 ? 14.979 0.734 -13.277 1.00 87.38 89 LYS A O 1
ATOM 730 N N . TYR A 1 90 ? 16.574 -0.609 -12.403 1.00 85.25 90 TYR A N 1
ATOM 731 C CA . TYR A 1 90 ? 16.405 -0.302 -10.970 1.00 85.25 90 TYR A CA 1
ATOM 732 C C . TYR A 1 90 ? 15.187 -0.936 -10.273 1.00 85.25 90 TYR A C 1
ATOM 734 O O . TYR A 1 90 ? 15.052 -0.809 -9.055 1.00 85.25 90 TYR A O 1
ATOM 742 N N . GLN A 1 91 ? 14.337 -1.674 -10.995 1.00 86.44 91 GLN A N 1
ATOM 743 C CA . GLN A 1 91 ? 13.332 -2.533 -10.369 1.00 86.44 91 GLN A CA 1
ATOM 744 C C . GLN A 1 91 ? 14.024 -3.729 -9.694 1.00 86.44 91 GLN A C 1
ATOM 746 O O . GLN A 1 91 ? 15.010 -4.260 -10.202 1.00 86.44 91 GLN A O 1
ATOM 751 N N . SER A 1 92 ? 13.509 -4.173 -8.543 1.00 84.75 92 SER A N 1
ATOM 752 C CA . SER A 1 92 ? 14.084 -5.325 -7.832 1.00 84.75 92 SER A CA 1
ATOM 753 C C . SER A 1 92 ? 14.041 -6.592 -8.700 1.00 84.75 92 SER A C 1
ATOM 755 O O . SER A 1 92 ? 12.956 -6.938 -9.183 1.00 84.75 92 SER A O 1
ATOM 757 N N . PRO A 1 93 ? 15.155 -7.334 -8.857 1.00 85.38 93 PRO A N 1
ATOM 758 C CA . PRO A 1 93 ? 15.166 -8.580 -9.623 1.00 85.38 93 PRO A CA 1
ATOM 759 C C . PRO A 1 93 ? 14.418 -9.712 -8.905 1.00 85.38 93 PRO A C 1
ATOM 761 O O . PRO A 1 93 ? 13.879 -10.598 -9.559 1.00 85.38 93 PRO A O 1
ATOM 764 N N . ARG A 1 94 ? 14.330 -9.657 -7.570 1.00 88.25 94 ARG A N 1
ATOM 765 C CA . ARG A 1 94 ? 13.729 -10.707 -6.734 1.00 88.25 94 ARG A CA 1
ATOM 766 C C . ARG A 1 94 ? 12.205 -10.750 -6.853 1.00 88.25 94 ARG A C 1
ATOM 768 O O . ARG A 1 94 ? 11.582 -9.802 -7.342 1.00 88.25 94 ARG A O 1
ATOM 775 N N . GLU A 1 95 ? 11.617 -11.853 -6.399 1.00 91.00 95 GLU A N 1
ATOM 776 C CA . GLU A 1 95 ? 10.169 -11.973 -6.218 1.00 91.00 95 GLU A CA 1
ATOM 777 C C . GLU A 1 95 ? 9.654 -10.865 -5.290 1.00 91.00 95 GLU A C 1
ATOM 779 O O . GLU A 1 95 ? 10.361 -10.413 -4.386 1.00 91.00 95 GLU A O 1
ATOM 784 N N . TRP A 1 96 ? 8.443 -10.376 -5.546 1.00 93.06 96 TRP A N 1
ATOM 785 C CA . TRP A 1 96 ? 7.808 -9.421 -4.656 1.00 93.06 96 TRP A CA 1
ATOM 786 C C . TRP A 1 96 ? 7.267 -10.146 -3.425 1.00 93.06 96 TRP A C 1
ATOM 788 O O . TRP A 1 96 ? 6.458 -11.062 -3.553 1.00 93.06 96 TRP A O 1
ATOM 798 N N . ILE A 1 97 ? 7.713 -9.735 -2.238 1.00 90.19 97 ILE A N 1
ATOM 799 C CA . ILE A 1 97 ? 7.273 -10.307 -0.968 1.00 90.19 97 ILE A CA 1
ATOM 800 C C . ILE A 1 97 ? 6.563 -9.198 -0.191 1.00 90.19 97 ILE A C 1
ATOM 802 O O . ILE A 1 97 ? 7.189 -8.176 0.098 1.00 90.19 97 ILE A O 1
ATOM 806 N N . PRO A 1 98 ? 5.270 -9.365 0.134 1.00 87.44 98 PRO A N 1
ATOM 807 C CA . PRO A 1 98 ? 4.543 -8.374 0.901 1.00 87.44 98 PRO A CA 1
ATOM 808 C C . PRO A 1 98 ? 5.090 -8.280 2.326 1.00 87.44 98 PRO A C 1
ATOM 810 O O . PRO A 1 98 ? 5.260 -9.291 3.002 1.00 87.44 98 PRO A O 1
ATOM 813 N N . ASN A 1 99 ? 5.225 -7.065 2.833 1.00 78.12 99 ASN A N 1
ATOM 814 C CA . ASN A 1 99 ? 5.170 -6.756 4.253 1.00 78.12 99 ASN A CA 1
ATOM 815 C C . ASN A 1 99 ? 3.838 -6.035 4.523 1.00 78.12 99 ASN A C 1
ATOM 817 O O . ASN A 1 99 ? 3.393 -5.210 3.716 1.00 78.12 99 ASN A O 1
ATOM 821 N N . ALA A 1 100 ? 3.141 -6.396 5.599 1.00 60.62 100 ALA A N 1
ATOM 822 C CA . ALA A 1 100 ? 1.803 -5.872 5.858 1.00 60.62 100 ALA A CA 1
ATOM 823 C C . ALA A 1 100 ? 1.884 -4.497 6.541 1.00 60.62 100 ALA A C 1
ATOM 825 O O . ALA A 1 100 ? 2.447 -4.383 7.613 1.00 60.62 100 ALA A O 1
ATOM 826 N N . SER A 1 101 ? 1.295 -3.446 5.969 1.00 58.50 101 SER A N 1
ATOM 827 C CA . SER A 1 101 ? 1.081 -2.170 6.674 1.00 58.50 101 SER A CA 1
ATOM 828 C C . SER A 1 101 ? -0.364 -1.710 6.470 1.00 58.50 101 SER A C 1
ATOM 830 O O . SER A 1 101 ? -0.905 -1.842 5.371 1.00 58.50 101 SER A O 1
ATOM 832 N N . VAL A 1 102 ? -1.040 -1.221 7.516 1.00 49.91 102 VAL A N 1
ATOM 833 C CA . VAL A 1 102 ? -2.456 -0.814 7.434 1.00 49.91 102 VAL A CA 1
ATOM 834 C C . VAL A 1 102 ? -2.581 0.686 7.669 1.00 49.91 102 VAL A C 1
ATOM 836 O O . VAL A 1 102 ? -2.506 1.183 8.784 1.00 49.91 102 VAL A O 1
ATOM 839 N N . GLY A 1 103 ? -2.834 1.445 6.611 1.00 42.97 103 GLY A N 1
ATOM 840 C CA . GLY A 1 103 ? -3.122 2.870 6.758 1.00 42.97 103 GLY A CA 1
ATOM 841 C C . GLY A 1 103 ? -2.756 3.696 5.547 1.00 42.97 103 GLY A C 1
ATOM 842 O O . GLY A 1 103 ? -2.072 3.215 4.650 1.00 42.97 103 GLY A O 1
ATOM 843 N N . TYR A 1 104 ? -3.228 4.941 5.518 1.00 29.59 104 TYR A N 1
ATOM 844 C CA . TYR A 1 104 ? -2.876 5.915 4.490 1.00 29.59 104 TYR A CA 1
ATOM 845 C C . TYR A 1 104 ? -1.477 6.463 4.757 1.00 29.59 104 TYR A C 1
ATOM 847 O O . TYR A 1 104 ? -1.148 6.817 5.886 1.00 29.59 104 TYR A O 1
ATOM 855 N N . HIS A 1 105 ? -0.660 6.515 3.719 1.00 45.91 105 HIS A N 1
ATOM 856 C CA . HIS A 1 105 ? 0.673 7.083 3.776 1.00 45.91 105 HIS A CA 1
ATOM 857 C C . HIS A 1 105 ? 1.011 7.649 2.414 1.00 45.91 105 HIS A C 1
ATOM 859 O O . HIS A 1 105 ? 0.691 7.048 1.391 1.00 45.91 105 HIS A O 1
ATOM 865 N N . SER A 1 106 ? 1.674 8.802 2.419 1.00 37.19 106 SER A N 1
ATOM 866 C CA . SER A 1 106 ? 2.503 9.165 1.284 1.00 37.19 106 SER A CA 1
ATOM 867 C C . SER A 1 106 ? 3.678 8.204 1.315 1.00 37.19 106 SER A C 1
ATOM 869 O O . SER A 1 106 ? 4.452 8.198 2.271 1.00 37.19 106 SER A O 1
ATOM 871 N N . ASP A 1 107 ? 3.769 7.359 0.301 1.00 48.69 107 ASP A N 1
ATOM 872 C CA . ASP A 1 107 ? 4.927 6.542 -0.011 1.00 48.69 107 ASP A CA 1
ATOM 873 C C . ASP A 1 107 ? 6.248 7.286 0.242 1.00 48.69 107 ASP A C 1
ATOM 875 O O . ASP A 1 107 ? 6.703 8.072 -0.588 1.00 48.69 107 ASP A O 1
ATOM 879 N N . GLN A 1 108 ? 6.901 7.032 1.380 1.00 55.34 108 GLN A N 1
ATOM 880 C CA . GLN A 1 108 ? 8.304 7.399 1.520 1.00 55.34 108 GLN A CA 1
ATOM 881 C C . GLN A 1 108 ? 9.114 6.383 0.719 1.00 55.34 108 GLN A C 1
ATOM 883 O O . GLN A 1 108 ? 9.488 5.314 1.212 1.00 55.34 108 GLN A O 1
ATOM 888 N N . LEU A 1 109 ? 9.364 6.727 -0.548 1.00 54.47 109 LEU A N 1
ATOM 889 C CA . LEU A 1 109 ? 10.175 5.945 -1.487 1.00 54.47 109 LEU A CA 1
ATOM 890 C C . LEU A 1 109 ? 11.531 5.531 -0.902 1.00 54.47 109 LEU A C 1
ATOM 892 O O . LEU A 1 109 ? 12.085 4.515 -1.316 1.00 54.47 109 LEU A O 1
ATOM 896 N N . THR A 1 110 ? 12.038 6.273 0.083 1.00 59.38 110 THR A N 1
ATOM 897 C CA . THR A 1 110 ? 13.317 6.057 0.762 1.00 59.38 110 THR A CA 1
ATOM 898 C C . THR A 1 110 ? 13.540 4.605 1.193 1.00 59.38 110 THR A C 1
ATOM 900 O O . THR A 1 110 ? 14.627 4.078 0.980 1.00 59.38 110 THR A O 1
ATOM 903 N N . TYR A 1 111 ? 12.519 3.928 1.733 1.00 66.69 111 TYR A N 1
ATOM 904 C CA . TYR A 1 111 ? 12.683 2.578 2.299 1.00 66.69 111 TYR A CA 1
ATOM 905 C C . TYR A 1 111 ? 12.249 1.442 1.358 1.00 66.69 111 TYR A C 1
ATOM 907 O O . TYR A 1 111 ? 12.712 0.306 1.476 1.00 66.69 111 TYR A O 1
ATOM 915 N N . VAL A 1 112 ? 11.363 1.728 0.401 1.00 74.00 112 VAL A N 1
ATOM 916 C CA . VAL A 1 112 ? 10.873 0.742 -0.588 1.00 74.00 112 VAL A CA 1
ATOM 917 C C . VAL A 1 112 ? 11.772 0.713 -1.830 1.00 74.00 112 VAL A C 1
ATOM 919 O O . VAL A 1 112 ? 11.901 -0.299 -2.525 1.00 74.00 112 VAL A O 1
ATOM 922 N N . GLY A 1 113 ? 12.462 1.823 -2.081 1.00 78.00 113 GLY A N 1
ATOM 923 C CA . GLY A 1 113 ? 13.368 2.019 -3.195 1.00 78.00 113 GLY A CA 1
ATOM 924 C C . GLY A 1 113 ? 12.678 2.370 -4.507 1.00 78.00 113 GLY A C 1
ATOM 925 O O . GLY A 1 113 ? 11.451 2.394 -4.593 1.00 78.00 113 GLY A O 1
ATOM 926 N N . PRO A 1 114 ? 13.482 2.595 -5.559 1.00 84.50 114 PRO A N 1
ATOM 927 C CA . PRO A 1 114 ? 12.964 2.962 -6.864 1.00 84.50 114 PRO A CA 1
ATOM 928 C C . PRO A 1 114 ? 12.172 1.813 -7.483 1.00 84.50 114 PRO A C 1
ATOM 930 O O . PRO A 1 114 ? 12.453 0.627 -7.243 1.00 84.50 114 PRO A O 1
ATOM 933 N N . ARG A 1 115 ? 11.210 2.198 -8.322 1.00 86.69 115 ARG A N 1
ATOM 934 C CA . ARG A 1 115 ? 10.331 1.337 -9.110 1.00 86.69 115 ARG A CA 1
ATOM 935 C C . ARG A 1 115 ? 9.655 0.271 -8.255 1.00 86.69 115 ARG A C 1
ATOM 937 O O . ARG A 1 115 ? 9.572 -0.899 -8.640 1.00 86.69 115 ARG A O 1
ATOM 944 N N . ALA A 1 116 ? 9.217 0.686 -7.070 1.00 89.19 116 ALA A N 1
ATOM 945 C CA . ALA A 1 116 ? 8.487 -0.154 -6.142 1.00 89.19 116 ALA A CA 1
ATOM 946 C C . ALA A 1 116 ? 7.147 -0.598 -6.741 1.00 89.19 116 ALA A C 1
ATOM 948 O O . ALA A 1 116 ? 6.482 0.163 -7.441 1.00 89.19 116 ALA A O 1
ATOM 949 N N . VAL A 1 117 ? 6.758 -1.835 -6.432 1.00 92.19 117 VAL A N 1
ATOM 950 C CA . VAL A 1 117 ? 5.410 -2.350 -6.695 1.00 92.19 117 VAL A CA 1
ATOM 951 C C . VAL A 1 117 ? 4.672 -2.424 -5.368 1.00 92.19 117 VAL A C 1
ATOM 953 O O . VAL A 1 117 ? 5.251 -2.844 -4.362 1.00 92.19 117 VAL A O 1
ATOM 956 N N . ILE A 1 118 ? 3.408 -2.014 -5.364 1.00 91.75 118 ILE A N 1
ATOM 957 C CA . ILE A 1 118 ? 2.578 -1.949 -4.159 1.00 91.75 118 ILE A CA 1
ATOM 958 C C . ILE A 1 118 ? 1.249 -2.642 -4.428 1.00 91.75 118 ILE A C 1
ATOM 960 O O . ILE A 1 118 ? 0.603 -2.388 -5.444 1.00 91.75 118 ILE A O 1
ATOM 964 N N . GLY A 1 119 ? 0.836 -3.500 -3.497 1.00 94.00 119 GLY A N 1
ATOM 965 C CA . GLY A 1 119 ? -0.481 -4.131 -3.508 1.00 94.00 119 GLY A CA 1
ATOM 966 C C . GLY A 1 119 ? -1.403 -3.451 -2.501 1.00 94.00 119 GLY A C 1
ATOM 967 O O . GLY A 1 119 ? -1.149 -3.511 -1.303 1.00 94.00 119 GLY A O 1
ATOM 968 N N . SER A 1 120 ? -2.478 -2.818 -2.959 1.00 93.44 120 SER A N 1
ATOM 969 C CA . SER A 1 120 ? -3.469 -2.140 -2.113 1.00 93.44 120 SER A CA 1
ATOM 970 C C . SER A 1 120 ? -4.781 -2.925 -2.107 1.00 93.44 120 SER A C 1
ATOM 972 O O . SER A 1 120 ? -5.518 -2.944 -3.091 1.00 93.44 120 SER A O 1
ATOM 974 N N . LEU A 1 121 ? -5.073 -3.596 -0.992 1.00 94.56 121 LEU A N 1
ATOM 975 C CA . LEU A 1 121 ? -6.305 -4.358 -0.786 1.00 94.56 121 LEU A CA 1
ATOM 976 C C . LEU A 1 121 ? -7.365 -3.478 -0.113 1.00 94.56 121 LEU A C 1
ATOM 978 O O . LEU A 1 121 ? -7.167 -3.009 1.008 1.00 94.56 121 LEU A O 1
ATOM 982 N N . SER A 1 122 ? -8.509 -3.301 -0.773 1.00 93.94 122 SER A N 1
ATOM 983 C CA . SER A 1 122 ? -9.633 -2.491 -0.288 1.00 93.94 122 SER A CA 1
ATOM 984 C C . SER A 1 122 ? -10.762 -3.361 0.266 1.00 93.94 122 SER A C 1
ATOM 986 O O . SER A 1 122 ? -11.222 -4.293 -0.388 1.00 93.94 122 SER A O 1
ATOM 988 N N . LEU A 1 123 ? -11.246 -3.043 1.468 1.00 93.19 123 LEU A N 1
ATOM 989 C CA . LEU A 1 123 ? -12.331 -3.740 2.162 1.00 93.19 123 LEU A CA 1
ATOM 990 C C . LEU A 1 123 ? -13.371 -2.737 2.689 1.00 93.19 123 LEU A C 1
ATOM 992 O O . LEU A 1 123 ? -13.025 -1.619 3.067 1.00 93.19 123 LEU A O 1
ATOM 996 N N . GLY A 1 124 ? -14.637 -3.146 2.781 1.00 92.81 124 GLY A N 1
ATOM 997 C CA . GLY A 1 124 ? -15.747 -2.275 3.154 1.00 92.81 124 GLY A CA 1
ATOM 998 C C . GLY A 1 124 ? -16.242 -1.400 2.007 1.00 92.81 124 GLY A C 1
ATOM 999 O O . GLY A 1 124 ? -16.274 -1.833 0.858 1.00 92.81 124 GLY A O 1
ATOM 1000 N N . VAL A 1 125 ? -16.669 -0.182 2.335 1.00 92.88 125 VAL A N 1
ATOM 1001 C CA . VAL A 1 125 ? -17.348 0.695 1.374 1.00 92.88 125 VAL A CA 1
ATOM 1002 C C . VAL A 1 125 ? -16.451 1.093 0.200 1.00 92.88 125 VAL A C 1
ATOM 1004 O O . VAL A 1 125 ? -15.258 1.369 0.368 1.00 92.88 125 VAL A O 1
ATOM 1007 N N . ALA A 1 126 ? -17.055 1.161 -0.986 1.00 92.25 126 ALA A N 1
ATOM 1008 C CA . ALA A 1 126 ? -16.366 1.548 -2.202 1.00 92.25 126 ALA A CA 1
ATOM 1009 C C . ALA A 1 126 ? -15.883 3.005 -2.153 1.00 92.25 126 ALA A C 1
ATOM 1011 O O . ALA A 1 126 ? -16.517 3.887 -1.558 1.00 92.25 126 ALA A O 1
ATOM 1012 N N . ARG A 1 127 ? -14.735 3.266 -2.778 1.00 90.88 127 ARG A N 1
ATOM 1013 C CA . ARG A 1 127 ? -14.185 4.617 -2.945 1.00 90.88 127 ARG A CA 1
ATOM 1014 C C . ARG A 1 127 ? -13.549 4.773 -4.311 1.00 90.88 127 ARG A C 1
ATOM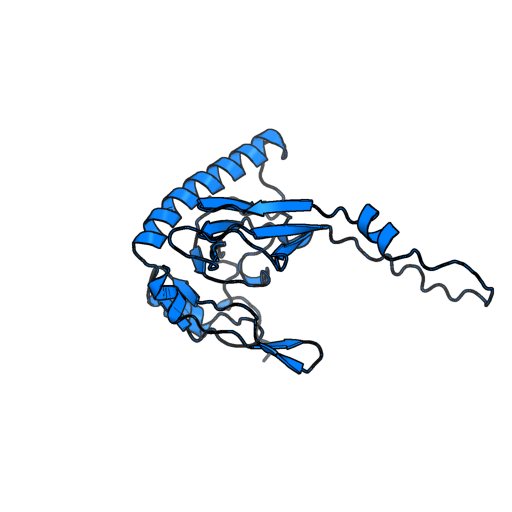 1016 O O . ARG A 1 127 ? -13.083 3.807 -4.904 1.00 90.88 127 ARG A O 1
ATOM 1023 N N . GLU A 1 128 ? -13.495 6.012 -4.768 1.00 90.81 128 GLU A N 1
ATOM 1024 C CA . GLU A 1 128 ? -12.771 6.374 -5.974 1.00 90.81 128 GLU A CA 1
ATOM 1025 C C . GLU A 1 128 ? -11.310 6.685 -5.639 1.00 90.81 128 GLU A C 1
ATOM 1027 O O . GLU A 1 128 ? -11.008 7.476 -4.739 1.00 90.81 128 GLU A O 1
ATOM 1032 N N . PHE A 1 129 ? -10.410 6.043 -6.372 1.00 90.38 129 PHE A N 1
ATOM 1033 C CA . PHE A 1 129 ? -8.980 6.286 -6.350 1.00 90.38 129 PHE A CA 1
ATOM 1034 C C . PHE A 1 129 ? -8.598 7.079 -7.591 1.00 90.38 129 PHE A C 1
ATOM 1036 O O . PHE A 1 129 ? -8.811 6.625 -8.713 1.00 90.38 129 PHE A O 1
ATOM 1043 N N . ARG A 1 130 ? -8.057 8.277 -7.395 1.00 89.75 130 ARG A N 1
ATOM 1044 C CA . ARG A 1 130 ? -7.652 9.172 -8.476 1.00 89.75 130 ARG A CA 1
ATOM 1045 C C . ARG A 1 130 ? -6.151 9.125 -8.642 1.00 89.75 130 ARG A C 1
ATOM 1047 O O . ARG A 1 130 ? -5.432 9.177 -7.648 1.00 89.75 130 ARG A O 1
ATOM 1054 N N . VAL A 1 131 ? -5.692 9.090 -9.885 1.00 88.56 131 VAL A N 1
ATOM 1055 C CA . VAL A 1 131 ? -4.280 9.237 -10.244 1.00 88.56 131 VAL A CA 1
ATOM 1056 C C . VAL A 1 131 ? -4.115 10.388 -11.224 1.00 88.56 131 VAL A C 1
ATOM 1058 O O . VAL A 1 131 ? -4.986 10.617 -12.059 1.00 88.56 131 VAL A O 1
ATOM 1061 N N . CYS A 1 132 ? -3.019 11.125 -11.101 1.00 86.62 132 CYS A N 1
ATOM 1062 C CA . CYS A 1 132 ? -2.668 12.244 -11.971 1.00 86.62 132 CYS A CA 1
ATOM 1063 C C . CYS A 1 132 ? -1.167 12.196 -12.259 1.00 86.62 132 CYS A C 1
ATOM 1065 O O . CYS A 1 132 ? -0.376 11.954 -11.338 1.00 86.62 132 CYS A O 1
ATOM 1067 N N . LYS A 1 133 ? -0.773 12.389 -13.520 1.00 83.75 133 LYS A N 1
ATOM 1068 C CA . LYS A 1 133 ? 0.633 12.322 -13.913 1.00 83.75 133 LYS A CA 1
ATOM 1069 C C . LYS A 1 133 ? 1.377 13.547 -13.393 1.00 83.75 133 LYS A C 1
ATOM 1071 O O . LYS A 1 133 ? 0.912 14.677 -13.503 1.00 83.75 133 LYS A O 1
ATOM 1076 N N . VAL A 1 134 ? 2.565 13.335 -12.843 1.00 80.44 134 VAL A N 1
ATOM 1077 C CA . VAL A 1 134 ? 3.472 14.419 -12.474 1.00 80.44 134 VAL A CA 1
ATOM 1078 C C . VAL A 1 134 ? 4.120 14.941 -13.752 1.00 80.44 134 VAL A C 1
ATOM 1080 O O . VAL A 1 134 ? 4.973 14.280 -14.341 1.00 80.44 134 VAL A O 1
ATOM 1083 N N . VAL A 1 135 ? 3.705 16.126 -14.193 1.00 74.25 135 VAL A N 1
ATOM 1084 C CA . VAL A 1 135 ? 4.342 16.839 -15.304 1.00 74.25 135 VAL A CA 1
ATOM 1085 C C . VAL A 1 135 ? 5.348 17.827 -14.718 1.00 74.25 135 VAL A C 1
ATOM 1087 O O . VAL A 1 135 ? 5.027 18.585 -13.797 1.00 74.25 135 VAL A O 1
ATOM 1090 N N . ALA A 1 136 ? 6.590 17.783 -15.207 1.00 61.62 136 ALA A N 1
ATOM 1091 C CA . ALA A 1 136 ? 7.598 18.764 -14.833 1.00 61.62 136 ALA A CA 1
ATOM 1092 C C . ALA A 1 136 ? 7.122 20.152 -15.277 1.00 61.62 136 ALA A C 1
ATOM 1094 O O . ALA A 1 136 ? 6.651 20.330 -16.399 1.00 61.62 136 ALA A O 1
ATOM 1095 N N . ARG A 1 137 ? 7.216 21.135 -14.382 1.00 55.44 137 ARG A N 1
ATOM 1096 C CA . ARG A 1 137 ? 7.061 22.531 -14.778 1.00 55.44 137 ARG 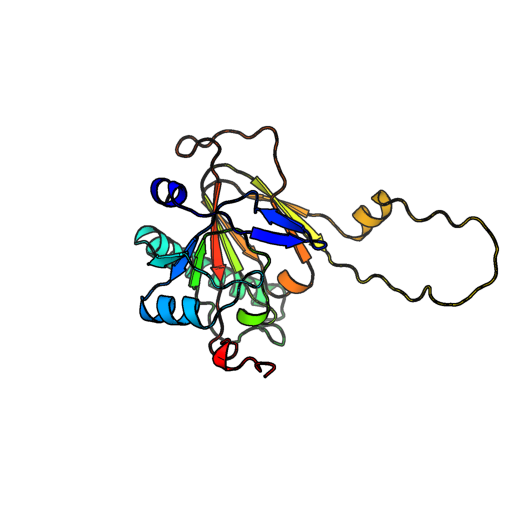A CA 1
ATOM 1097 C C . ARG A 1 137 ? 8.366 22.914 -15.458 1.00 55.44 137 ARG A C 1
ATOM 1099 O O . ARG A 1 137 ? 9.399 22.914 -14.797 1.00 55.44 137 ARG A O 1
ATOM 1106 N N . ASP A 1 138 ? 8.330 23.195 -16.754 1.00 48.19 138 ASP A N 1
ATOM 1107 C CA . ASP A 1 138 ? 9.455 23.866 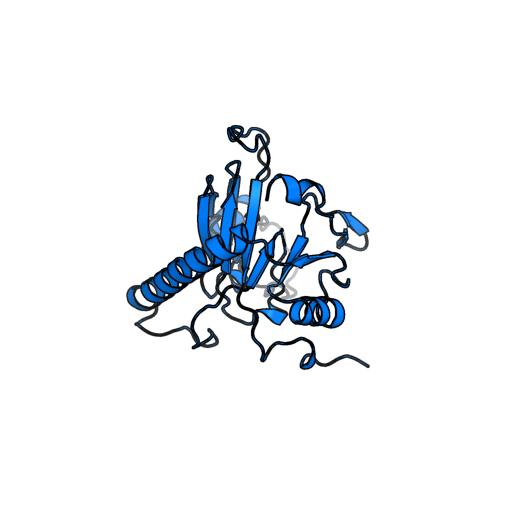-17.394 1.00 48.19 138 ASP A CA 1
ATOM 1108 C C . ASP A 1 138 ? 9.542 25.279 -16.804 1.00 48.19 138 ASP A C 1
ATOM 1110 O O . ASP A 1 138 ? 8.835 26.196 -17.218 1.00 48.19 138 ASP A O 1
ATOM 1114 N N . ASP A 1 139 ? 10.416 25.459 -15.814 1.00 47.38 139 ASP A N 1
ATOM 1115 C CA . ASP A 1 139 ? 10.799 26.772 -15.282 1.00 47.38 139 ASP A CA 1
ATOM 1116 C C . ASP A 1 139 ? 11.750 27.516 -16.251 1.00 47.38 139 ASP A C 1
ATOM 1118 O O . ASP A 1 139 ? 12.505 28.400 -15.855 1.00 47.38 139 ASP A O 1
ATOM 1122 N N . SER A 1 140 ? 11.712 27.226 -17.557 1.00 44.41 140 SER A N 1
ATOM 1123 C CA . SER A 1 140 ? 12.497 27.949 -18.569 1.00 44.41 140 SER A CA 1
ATOM 1124 C C . SER A 1 140 ? 11.923 29.331 -18.922 1.00 44.41 140 SER A C 1
ATOM 1126 O O . SER A 1 140 ? 12.336 29.941 -19.905 1.00 44.41 140 SER A O 1
ATOM 1128 N N . ALA A 1 141 ? 10.998 29.861 -18.117 1.00 44.53 141 ALA A N 1
ATOM 1129 C CA . ALA A 1 141 ? 10.489 31.226 -18.236 1.00 44.53 141 ALA A CA 1
ATOM 1130 C C . ALA A 1 141 ? 11.227 32.243 -17.338 1.00 44.53 141 ALA A C 1
ATOM 1132 O O . ALA A 1 141 ? 10.746 33.359 -17.165 1.00 44.53 141 ALA A O 1
ATOM 1133 N N . SER A 1 142 ? 12.407 31.916 -16.796 1.00 37.53 142 SER A N 1
ATOM 1134 C CA . SER A 1 142 ? 13.331 32.919 -16.243 1.00 37.53 142 SER A CA 1
ATOM 1135 C C . SER A 1 142 ? 14.299 33.433 -17.321 1.00 37.53 142 SER A C 1
ATOM 1137 O O . SER A 1 142 ? 15.516 33.374 -17.165 1.00 37.53 142 SER A O 1
ATOM 1139 N N . SER A 1 143 ? 13.759 33.918 -18.439 1.00 35.53 143 SER A N 1
ATOM 1140 C CA . SER A 1 143 ? 14.470 34.877 -19.292 1.00 35.53 143 SER A CA 1
ATOM 1141 C C . SER A 1 143 ? 13.954 36.267 -18.913 1.00 35.53 143 SER A C 1
ATOM 1143 O O . SER A 1 143 ? 12.736 36.455 -18.913 1.00 35.53 143 SER A O 1
ATOM 1145 N N . PRO A 1 144 ? 14.809 37.243 -18.554 1.00 42.22 144 PRO A N 1
ATOM 1146 C CA . PRO A 1 144 ? 14.348 38.585 -18.237 1.00 42.22 144 PRO A CA 1
ATOM 1147 C C . PRO A 1 144 ? 14.005 39.283 -19.554 1.00 42.22 144 PRO A C 1
ATOM 1149 O O . PRO A 1 144 ? 14.870 39.867 -20.199 1.00 42.22 144 PRO A O 1
ATOM 1152 N N . ALA A 1 145 ? 12.753 39.188 -19.989 1.00 37.25 145 ALA A N 1
ATOM 1153 C CA . ALA A 1 145 ? 12.268 39.941 -21.134 1.00 37.25 145 ALA A CA 1
ATOM 1154 C C . ALA A 1 145 ? 11.292 41.010 -20.644 1.00 37.25 145 ALA A C 1
ATOM 1156 O O . ALA A 1 145 ? 10.233 40.702 -20.103 1.00 37.25 145 ALA A O 1
ATOM 1157 N N . SER A 1 146 ? 11.744 42.257 -20.787 1.00 38.16 146 SER A N 1
ATOM 1158 C CA . SER A 1 146 ? 10.974 43.420 -21.236 1.00 38.16 146 SER A CA 1
ATOM 1159 C C . SER A 1 146 ? 9.454 43.346 -21.074 1.00 38.16 146 SER A C 1
ATOM 1161 O O . SER A 1 146 ? 8.784 42.516 -21.684 1.00 38.16 146 SER A O 1
ATOM 1163 N N . ALA A 1 147 ? 8.935 44.315 -20.325 1.00 43.19 147 ALA A N 1
ATOM 1164 C CA . ALA A 1 147 ? 7.526 44.647 -20.232 1.00 43.19 147 ALA A CA 1
ATOM 1165 C C . ALA A 1 147 ? 6.854 44.726 -21.615 1.00 43.19 147 ALA A C 1
ATOM 1167 O O . ALA A 1 147 ? 7.096 45.676 -22.352 1.00 43.19 147 ALA A O 1
ATOM 1168 N N . ASP A 1 148 ? 5.987 43.763 -21.926 1.00 37.81 148 ASP A N 1
ATOM 1169 C CA . ASP A 1 148 ? 4.737 44.039 -22.628 1.00 37.81 148 ASP A CA 1
ATOM 1170 C C . ASP A 1 148 ? 3.687 42.955 -22.328 1.00 37.81 148 ASP A C 1
ATOM 1172 O O . ASP A 1 148 ? 3.978 41.813 -21.973 1.00 37.81 148 ASP A O 1
ATOM 1176 N N . GLU A 1 149 ? 2.442 43.388 -22.378 1.00 44.12 149 GLU A N 1
ATOM 1177 C CA . GLU A 1 149 ? 1.248 42.847 -21.753 1.00 44.12 149 GLU A CA 1
ATOM 1178 C C . GLU A 1 149 ? 0.566 41.714 -22.560 1.00 44.12 149 GLU A C 1
ATOM 1180 O O . GLU A 1 149 ? 0.605 41.682 -23.785 1.00 44.12 149 GLU A O 1
ATOM 1185 N N . ARG A 1 150 ? -0.219 40.877 -21.851 1.00 43.25 150 ARG A N 1
ATOM 1186 C CA . ARG A 1 150 ? -1.345 40.034 -22.348 1.00 43.25 150 ARG A CA 1
ATOM 1187 C C . ARG A 1 150 ? -1.061 38.660 -22.977 1.00 43.25 150 ARG A C 1
ATOM 1189 O O . ARG A 1 150 ? -1.712 38.276 -23.947 1.00 43.25 150 ARG A O 1
ATOM 1196 N N . THR A 1 151 ? -0.319 37.802 -22.284 1.00 39.09 151 THR A N 1
ATOM 1197 C CA . THR A 1 151 ? -0.492 36.341 -22.434 1.00 39.09 151 THR A CA 1
ATOM 1198 C C . THR A 1 151 ? -1.241 35.791 -21.224 1.00 39.09 151 THR A C 1
ATOM 1200 O O . THR A 1 151 ? -0.721 35.721 -20.111 1.00 39.09 151 THR A O 1
ATOM 1203 N N . ARG A 1 152 ? -2.522 35.455 -21.428 1.00 44.06 152 ARG A N 1
ATOM 1204 C CA . ARG A 1 152 ? -3.389 34.820 -20.424 1.00 44.06 152 ARG A CA 1
ATOM 1205 C C . ARG A 1 152 ? -2.680 33.580 -19.874 1.00 44.06 152 ARG A C 1
ATOM 1207 O O . ARG A 1 152 ? -2.371 32.671 -20.640 1.00 44.06 152 ARG A O 1
ATOM 1214 N N . LYS A 1 153 ? -2.454 33.531 -18.554 1.00 46.03 153 LYS A N 1
ATOM 1215 C CA . LYS A 1 153 ? -2.083 32.287 -17.865 1.00 46.03 153 LYS A CA 1
ATOM 1216 C C . LYS A 1 153 ? -3.095 31.213 -18.292 1.00 46.03 153 LYS A C 1
ATOM 1218 O O . LYS A 1 153 ? -4.293 31.495 -18.205 1.00 46.03 153 LYS A O 1
ATOM 1223 N N . PRO A 1 154 ? -2.672 30.035 -18.780 1.00 43.66 154 PRO A N 1
ATOM 1224 C CA . PRO A 1 154 ? -3.619 28.980 -19.106 1.00 43.66 154 PRO A CA 1
ATOM 1225 C C . PRO A 1 154 ? -4.421 28.664 -17.842 1.00 43.66 154 PRO A C 1
ATOM 1227 O O . PRO A 1 154 ? -3.843 28.423 -16.781 1.00 43.66 154 PRO A O 1
ATOM 1230 N N . SER A 1 155 ? -5.750 28.748 -17.939 1.00 50.50 155 SER A N 1
ATOM 1231 C CA . SER A 1 155 ? -6.654 28.394 -16.845 1.00 50.50 155 SER A CA 1
ATOM 1232 C C . SER A 1 155 ? -6.363 26.967 -16.390 1.00 50.50 155 SER A C 1
ATOM 1234 O O . SER A 1 155 ? -6.109 26.108 -17.237 1.00 50.50 155 SER A O 1
ATOM 1236 N N . ASP A 1 156 ? -6.458 26.694 -15.089 1.00 50.88 156 ASP A N 1
ATOM 1237 C CA . ASP A 1 156 ? -6.172 25.377 -14.499 1.00 50.88 156 ASP A CA 1
ATOM 1238 C C . ASP A 1 156 ? -6.916 24.211 -15.186 1.00 50.88 156 ASP A C 1
ATOM 1240 O O . ASP A 1 156 ? -6.411 23.092 -15.216 1.00 50.88 156 ASP A O 1
ATOM 1244 N N . ALA A 1 157 ? -8.055 24.484 -15.835 1.00 47.81 157 ALA A N 1
ATOM 1245 C CA . ALA A 1 157 ? -8.801 23.528 -16.656 1.00 47.81 157 ALA A CA 1
ATOM 1246 C C . ALA A 1 157 ? -8.006 22.964 -17.855 1.00 47.81 157 ALA A C 1
ATOM 1248 O O . ALA A 1 157 ? -8.050 21.766 -18.100 1.00 47.81 157 ALA A O 1
ATOM 1249 N N . VAL A 1 158 ? -7.214 23.786 -18.558 1.00 49.00 158 VAL A N 1
ATOM 1250 C CA . VAL A 1 158 ? -6.406 23.342 -19.718 1.00 49.00 158 VAL A CA 1
ATOM 1251 C C . VAL A 1 158 ? -5.200 22.505 -19.266 1.00 49.00 158 VAL A C 1
ATOM 1253 O O . VAL A 1 158 ? -4.689 21.669 -20.004 1.00 49.00 158 VAL A O 1
ATOM 1256 N N . ARG A 1 159 ? -4.748 22.705 -18.022 1.00 47.38 159 ARG A N 1
ATOM 1257 C CA . ARG A 1 159 ? -3.638 21.957 -17.413 1.00 47.38 159 ARG A CA 1
ATOM 1258 C C . ARG A 1 159 ? -4.083 20.576 -16.936 1.00 47.38 159 ARG A C 1
ATOM 1260 O O . ARG A 1 159 ? -3.337 19.618 -17.099 1.00 47.38 159 ARG A O 1
ATOM 1267 N N . ALA A 1 160 ? -5.305 20.472 -16.413 1.00 48.31 160 ALA A N 1
ATOM 1268 C CA . ALA A 1 160 ? -5.909 19.201 -16.021 1.00 48.31 160 ALA A CA 1
ATOM 1269 C C . ALA A 1 160 ? -6.073 18.236 -17.213 1.00 48.31 160 ALA A C 1
ATOM 1271 O O . ALA A 1 160 ? -5.812 17.042 -17.064 1.00 48.31 160 ALA A O 1
ATOM 1272 N N . ASP A 1 161 ? -6.413 18.757 -18.399 1.00 48.09 161 ASP A N 1
ATOM 1273 C CA . ASP A 1 161 ? -6.506 17.961 -19.633 1.00 48.09 161 ASP A CA 1
ATOM 1274 C C . ASP A 1 161 ? -5.135 17.444 -20.112 1.00 48.09 161 ASP A C 1
ATOM 1276 O O . ASP A 1 161 ? -5.039 16.335 -20.637 1.00 48.09 161 ASP A O 1
ATOM 1280 N N . ALA A 1 162 ? -4.054 18.201 -19.883 1.00 50.59 162 ALA A N 1
ATOM 1281 C CA . ALA A 1 162 ? -2.689 17.790 -20.229 1.00 50.59 162 ALA A CA 1
ATOM 1282 C C . ALA A 1 162 ? -2.069 16.795 -19.221 1.00 50.59 162 ALA A C 1
ATOM 1284 O O . ALA A 1 162 ? -1.205 15.997 -19.589 1.00 50.59 162 ALA A O 1
ATOM 1285 N N . GLU A 1 163 ? -2.500 16.829 -17.955 1.00 57.81 163 GLU A N 1
ATOM 1286 C CA . GLU A 1 163 ? -1.961 16.012 -16.852 1.00 57.81 163 GLU A CA 1
ATOM 1287 C C . GLU A 1 163 ? -2.668 14.649 -16.671 1.00 57.81 163 GLU A C 1
ATOM 1289 O O . GLU A 1 163 ? -2.198 13.816 -15.894 1.00 57.81 163 GLU A O 1
ATOM 1294 N N . GLY A 1 164 ? -3.747 14.381 -17.419 1.00 62.72 164 GLY A N 1
ATOM 1295 C CA . GLY A 1 164 ? -4.415 13.077 -17.501 1.00 62.72 164 GLY A CA 1
ATOM 1296 C C . GLY A 1 164 ? -4.842 12.516 -16.141 1.00 62.72 164 GLY A C 1
ATOM 1297 O O . GLY A 1 164 ? -4.143 11.693 -15.547 1.00 62.72 164 GLY A O 1
ATOM 1298 N N . GLN A 1 165 ? -6.013 12.920 -15.648 1.00 79.12 165 GLN A N 1
ATOM 1299 C CA . GLN A 1 165 ? -6.576 12.355 -14.422 1.00 79.12 165 GLN A CA 1
ATOM 1300 C C . GLN A 1 165 ? -7.352 11.064 -14.718 1.00 79.12 165 GLN A C 1
ATOM 1302 O O . GLN A 1 165 ? -8.275 11.059 -15.528 1.00 79.12 165 GLN A O 1
ATOM 1307 N N . ILE A 1 166 ? -7.013 9.971 -14.032 1.00 87.31 166 ILE A N 1
ATOM 1308 C CA . ILE A 1 166 ? -7.741 8.698 -14.133 1.00 87.31 166 ILE A CA 1
ATOM 1309 C C . ILE A 1 166 ? -8.417 8.420 -12.793 1.00 87.31 166 ILE A C 1
ATOM 1311 O O . ILE A 1 166 ? -7.779 8.478 -11.740 1.00 87.31 166 ILE A O 1
ATOM 1315 N N . ALA A 1 167 ? -9.708 8.102 -12.838 1.00 89.69 167 ALA A N 1
ATOM 1316 C CA . ALA A 1 167 ? -10.489 7.660 -11.693 1.00 89.69 167 ALA A CA 1
ATOM 1317 C C . ALA A 1 167 ? -10.706 6.143 -11.764 1.00 89.69 167 ALA A C 1
ATOM 1319 O O . ALA A 1 167 ? -11.168 5.612 -12.771 1.00 89.69 167 ALA A O 1
ATOM 1320 N N . ILE A 1 168 ? -10.366 5.443 -10.685 1.00 91.31 168 ILE A N 1
ATOM 1321 C CA . ILE A 1 168 ? -10.495 3.994 -10.550 1.00 91.31 168 ILE A CA 1
ATOM 1322 C C . ILE A 1 168 ? -11.454 3.716 -9.398 1.00 91.31 168 ILE A C 1
ATOM 1324 O O . ILE A 1 168 ? -11.213 4.113 -8.257 1.00 91.31 168 ILE A O 1
ATOM 1328 N N . HIS A 1 169 ? -12.543 3.010 -9.683 1.00 92.38 169 HIS A N 1
ATOM 1329 C CA . HIS A 1 169 ? -13.478 2.582 -8.653 1.00 92.38 169 HIS A CA 1
ATOM 1330 C C . HIS A 1 169 ? -12.903 1.383 -7.881 1.00 92.38 169 HIS A C 1
ATOM 1332 O O . HIS A 1 169 ? -12.583 0.357 -8.479 1.00 92.38 169 HIS A O 1
ATOM 1338 N N . LEU A 1 170 ? -12.771 1.506 -6.557 1.00 94.06 170 LEU A N 1
ATOM 1339 C CA . LEU A 1 170 ? -12.274 0.451 -5.668 1.00 94.06 170 LEU A CA 1
ATOM 1340 C C . LEU A 1 170 ? -13.423 -0.099 -4.810 1.00 94.06 170 LEU A C 1
ATOM 1342 O O . LEU A 1 170 ? -13.704 0.472 -3.748 1.00 94.06 170 LEU A O 1
ATOM 1346 N N . PRO A 1 171 ? -14.108 -1.172 -5.252 1.00 94.56 171 PRO A N 1
ATOM 1347 C CA . PRO A 1 171 ? -15.174 -1.805 -4.485 1.00 94.56 171 PRO A CA 1
ATOM 1348 C C . PRO A 1 171 ? -14.632 -2.644 -3.318 1.00 94.56 171 PRO A C 1
ATOM 1350 O O . PRO A 1 171 ? -13.424 -2.790 -3.107 1.00 94.56 171 PRO A O 1
ATOM 1353 N N . HIS A 1 172 ? -15.546 -3.227 -2.541 1.00 94.88 172 HIS A N 1
ATOM 1354 C CA . HIS A 1 172 ? -15.177 -4.216 -1.535 1.00 94.88 172 HIS A CA 1
ATOM 1355 C C . HIS A 1 172 ? -14.396 -5.376 -2.170 1.00 94.88 172 HIS A C 1
ATOM 1357 O O . HIS A 1 172 ? -14.793 -5.903 -3.207 1.00 94.88 172 HIS A O 1
ATOM 1363 N N . ASN A 1 173 ? -13.324 -5.810 -1.502 1.00 94.81 173 ASN A N 1
ATOM 1364 C CA . ASN A 1 173 ? -12.529 -6.977 -1.872 1.00 94.81 173 ASN A CA 1
ATOM 1365 C C . ASN A 1 173 ? -11.787 -6.824 -3.214 1.00 94.81 173 ASN A C 1
ATOM 1367 O O . ASN A 1 173 ? -11.512 -7.807 -3.899 1.00 94.81 173 ASN A O 1
ATOM 1371 N N . SER A 1 174 ? -11.433 -5.588 -3.583 1.00 96.44 174 SER A N 1
ATOM 1372 C CA . SER A 1 174 ? -10.588 -5.303 -4.746 1.00 96.44 174 SER A CA 1
ATOM 1373 C C . SER A 1 174 ? -9.114 -5.168 -4.360 1.00 96.44 174 SER A C 1
ATOM 1375 O O . SER A 1 174 ? -8.793 -4.502 -3.370 1.00 96.44 174 SER A O 1
ATOM 1377 N N . LEU A 1 175 ? -8.218 -5.711 -5.186 1.00 96.50 175 LEU A N 1
ATOM 1378 C CA . LEU A 1 175 ? -6.773 -5.496 -5.103 1.00 96.50 175 LEU A CA 1
ATOM 1379 C C . LEU A 1 175 ? -6.321 -4.568 -6.236 1.00 96.50 175 LEU A C 1
ATOM 1381 O O . LEU A 1 175 ? -6.439 -4.916 -7.407 1.00 96.50 175 LEU A O 1
ATOM 1385 N N . LEU A 1 176 ? -5.772 -3.410 -5.880 1.00 95.44 176 LEU A N 1
ATOM 1386 C CA . LEU A 1 176 ? -5.108 -2.502 -6.809 1.00 95.44 176 LEU A CA 1
ATOM 1387 C C . LEU A 1 176 ? -3.599 -2.769 -6.788 1.00 95.44 176 LEU A C 1
ATOM 1389 O O . LEU A 1 176 ? -2.966 -2.652 -5.738 1.00 95.44 176 LEU A O 1
ATOM 1393 N N . VAL A 1 177 ? -3.019 -3.102 -7.943 1.00 95.62 177 VAL A N 1
ATOM 1394 C CA . VAL A 1 177 ? -1.566 -3.266 -8.104 1.00 95.62 177 VAL A CA 1
ATOM 1395 C C . VAL A 1 177 ? -0.989 -2.001 -8.726 1.00 95.62 177 VAL A C 1
ATOM 1397 O O . VAL A 1 177 ? -1.208 -1.715 -9.902 1.00 95.62 177 VAL A O 1
ATOM 1400 N N . MET A 1 178 ? -0.244 -1.242 -7.929 1.00 93.62 178 MET A N 1
ATOM 1401 C CA . MET A 1 178 ? 0.491 -0.074 -8.400 1.00 93.62 178 MET A CA 1
ATOM 1402 C C . MET A 1 178 ? 1.862 -0.530 -8.891 1.00 93.62 178 MET A C 1
ATOM 1404 O O . MET A 1 178 ? 2.715 -0.927 -8.094 1.00 93.62 178 MET A O 1
ATOM 1408 N N . HIS A 1 179 ? 2.039 -0.533 -10.211 1.00 92.44 179 HIS A N 1
ATOM 1409 C CA . HIS A 1 179 ? 3.240 -1.035 -10.879 1.00 92.44 179 HIS A CA 1
ATOM 1410 C C . HIS A 1 179 ? 4.453 -0.114 -10.712 1.00 92.44 179 HIS A C 1
ATOM 1412 O O . HIS A 1 179 ? 4.345 1.043 -10.310 1.00 92.44 179 HIS A O 1
ATOM 1418 N N . ALA A 1 180 ? 5.621 -0.644 -11.075 1.00 87.12 180 ALA A N 1
ATOM 1419 C CA . ALA A 1 180 ? 6.871 0.103 -11.138 1.00 87.12 180 ALA A CA 1
ATOM 1420 C C . ALA A 1 180 ? 6.711 1.423 -11.919 1.00 87.12 180 ALA A C 1
ATOM 1422 O O . ALA A 1 180 ? 6.042 1.446 -12.949 1.00 87.12 180 ALA A O 1
ATOM 1423 N N . ALA A 1 181 ? 7.379 2.485 -11.448 1.00 85.12 181 ALA A N 1
ATOM 1424 C CA . ALA A 1 181 ? 7.289 3.872 -11.931 1.00 85.12 181 ALA A CA 1
ATOM 1425 C C . ALA A 1 181 ? 6.049 4.657 -11.471 1.00 85.12 181 ALA A C 1
ATOM 1427 O O . ALA A 1 181 ? 6.054 5.885 -11.527 1.00 85.12 181 ALA A O 1
ATOM 1428 N N . MET A 1 182 ? 4.990 3.985 -10.999 1.00 87.62 182 MET A N 1
ATOM 1429 C CA . MET A 1 182 ? 3.756 4.672 -10.611 1.00 87.62 182 MET A CA 1
ATOM 1430 C C . MET A 1 182 ? 3.963 5.634 -9.439 1.00 87.62 182 MET A C 1
ATOM 1432 O O . MET A 1 182 ? 3.349 6.691 -9.414 1.00 87.62 182 MET A O 1
ATOM 1436 N N . GLN A 1 183 ? 4.828 5.289 -8.486 1.00 85.31 183 GLN A N 1
ATOM 1437 C CA . GLN A 1 183 ? 5.059 6.113 -7.296 1.00 85.31 183 GLN A CA 1
ATOM 1438 C C . GLN A 1 183 ? 5.876 7.375 -7.601 1.00 85.31 183 GLN A C 1
ATOM 1440 O O . GLN A 1 183 ? 5.778 8.368 -6.887 1.00 85.31 183 GLN A O 1
ATOM 1445 N N . GLU A 1 184 ? 6.690 7.332 -8.655 1.00 85.50 184 GLU A N 1
ATOM 1446 C CA . GLU A 1 184 ? 7.545 8.434 -9.084 1.00 85.50 184 GLU A CA 1
ATOM 1447 C C . GLU A 1 184 ? 6.852 9.352 -10.094 1.00 85.50 184 GLU A C 1
ATOM 1449 O O . GLU A 1 184 ? 6.989 10.571 -10.028 1.00 85.50 184 GLU A O 1
ATOM 1454 N N . GLU A 1 185 ? 6.113 8.769 -11.038 1.00 85.31 185 GLU A N 1
ATOM 1455 C CA . GLU A 1 185 ? 5.532 9.496 -12.168 1.00 85.31 185 GLU A CA 1
ATOM 1456 C C . GLU A 1 185 ? 4.084 9.931 -11.921 1.00 85.31 185 GLU A C 1
ATOM 1458 O O . GLU A 1 185 ? 3.562 10.743 -12.684 1.00 85.31 185 GLU A O 1
ATOM 1463 N N . TRP A 1 186 ? 3.417 9.413 -10.883 1.00 85.19 186 TRP A N 1
ATOM 1464 C CA . TRP A 1 186 ? 2.003 9.678 -10.626 1.00 85.19 186 TRP A CA 1
ATOM 1465 C C . TRP A 1 186 ? 1.744 10.035 -9.168 1.00 85.19 186 TRP A C 1
ATOM 1467 O O . TRP A 1 186 ? 2.209 9.384 -8.235 1.00 85.19 186 TRP A O 1
ATOM 1477 N N . LYS A 1 187 ? 0.909 11.051 -8.968 1.00 86.00 187 LYS A N 1
ATOM 1478 C CA . LYS A 1 187 ? 0.271 11.316 -7.680 1.00 86.00 187 LYS A CA 1
ATOM 1479 C C . LYS A 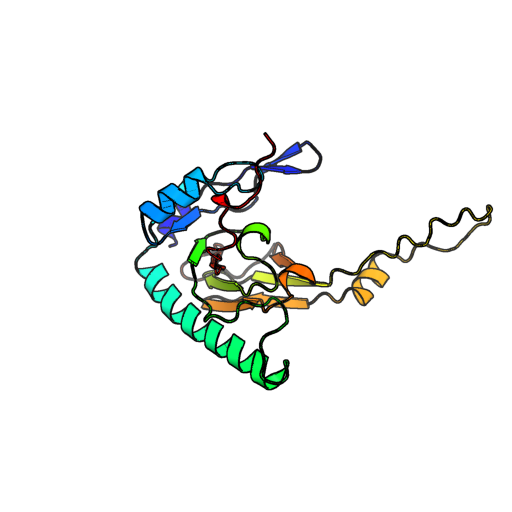1 187 ? -1.031 10.551 -7.614 1.00 86.00 187 LYS A C 1
ATOM 1481 O O . LYS A 1 187 ? -1.724 10.421 -8.621 1.00 86.00 187 LYS A O 1
ATOM 1486 N N . HIS A 1 188 ? -1.383 10.093 -6.422 1.00 87.25 188 HIS A N 1
ATOM 1487 C CA . HIS A 1 188 ? -2.624 9.377 -6.210 1.00 87.25 188 HIS A CA 1
ATOM 1488 C C . HIS A 1 188 ? -3.320 9.792 -4.915 1.00 87.25 188 HIS A C 1
ATOM 1490 O O . HIS A 1 188 ? -2.671 10.195 -3.950 1.00 87.25 188 HIS A O 1
ATOM 1496 N N . SER A 1 189 ? -4.650 9.727 -4.899 1.00 85.69 189 SER A N 1
ATOM 1497 C CA . SER A 1 189 ? -5.459 10.071 -3.730 1.00 85.69 189 SER A CA 1
ATOM 1498 C C . SER A 1 189 ? -6.790 9.327 -3.716 1.00 85.69 189 SER A C 1
ATOM 1500 O O . SER A 1 189 ? -7.298 8.885 -4.746 1.00 85.69 189 SER A O 1
ATOM 1502 N N . ILE A 1 190 ? -7.374 9.189 -2.526 1.00 84.75 190 ILE A N 1
ATOM 1503 C CA . ILE A 1 190 ? -8.772 8.779 -2.382 1.00 84.75 190 ILE A CA 1
ATOM 1504 C C . ILE A 1 190 ? -9.629 10.041 -2.384 1.00 84.75 190 ILE A C 1
ATOM 1506 O O . ILE A 1 190 ? -9.427 10.927 -1.552 1.00 84.75 190 ILE A O 1
ATOM 1510 N N . ALA A 1 191 ? -10.587 10.120 -3.304 1.00 81.81 191 ALA A N 1
ATOM 1511 C CA . ALA A 1 191 ? -11.486 11.262 -3.376 1.00 81.81 191 ALA A CA 1
ATOM 1512 C C . ALA A 1 191 ? -12.486 11.240 -2.201 1.00 81.81 191 ALA A C 1
ATOM 1514 O O .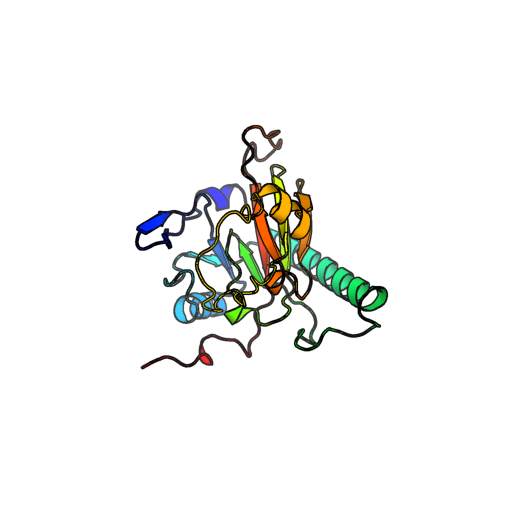 ALA A 1 191 ? -13.091 10.193 -1.931 1.00 81.81 191 ALA A O 1
ATOM 1515 N N . PRO A 1 192 ? -12.699 12.372 -1.501 1.00 81.19 192 PRO A N 1
ATOM 1516 C CA . PRO A 1 192 ? -13.823 12.511 -0.587 1.00 81.19 192 PRO A CA 1
ATOM 1517 C C . PRO A 1 192 ? -15.138 12.306 -1.346 1.00 81.19 192 PRO A C 1
ATOM 1519 O O . PRO A 1 192 ? -15.347 12.902 -2.400 1.00 81.19 192 PRO A O 1
ATOM 1522 N N . ALA A 1 193 ? -16.023 11.476 -0.800 1.00 80.62 193 ALA A N 1
ATOM 1523 C CA . ALA A 1 193 ? -17.337 11.212 -1.370 1.00 80.62 193 ALA A CA 1
ATOM 1524 C C . ALA A 1 193 ? -18.413 11.626 -0.350 1.00 80.62 193 ALA A C 1
ATOM 1526 O O . ALA A 1 193 ? -18.440 11.047 0.740 1.00 80.62 193 ALA A O 1
ATOM 1527 N N . PRO A 1 194 ? -19.261 12.628 -0.657 1.00 74.06 194 PRO A N 1
ATOM 1528 C CA . PRO A 1 194 ? -20.283 13.119 0.270 1.00 74.06 194 PRO A CA 1
ATOM 1529 C C . PRO A 1 194 ? -21.441 12.129 0.448 1.00 74.06 194 PRO A C 1
ATOM 1531 O O . PRO A 1 194 ? -22.015 12.048 1.530 1.00 74.06 194 PRO A O 1
ATOM 1534 N N . ALA A 1 195 ? -21.747 11.349 -0.590 1.00 81.25 195 ALA A N 1
ATOM 1535 C CA . ALA A 1 195 ? -22.724 10.269 -0.564 1.00 81.25 195 ALA A CA 1
ATOM 1536 C C . ALA A 1 195 ? -22.039 8.961 -0.970 1.00 81.25 195 ALA A C 1
ATOM 1538 O O . ALA A 1 195 ? -21.278 8.929 -1.939 1.00 81.25 195 ALA A O 1
ATOM 1539 N N . ILE A 1 196 ? -22.271 7.905 -0.192 1.00 85.50 196 ILE A N 1
ATOM 1540 C CA . ILE A 1 196 ? -21.685 6.577 -0.386 1.00 85.50 196 ILE A CA 1
ATOM 1541 C C . ILE A 1 196 ? -22.721 5.523 -0.017 1.00 85.50 196 ILE A C 1
ATOM 1543 O O . ILE A 1 196 ? -23.425 5.677 0.982 1.00 85.50 196 ILE A O 1
ATOM 1547 N N . ASP A 1 197 ? -22.766 4.439 -0.781 1.00 87.19 197 ASP A N 1
ATOM 1548 C CA . ASP A 1 197 ? -23.616 3.303 -0.444 1.00 87.19 197 ASP A CA 1
ATOM 1549 C C . ASP A 1 197 ? -22.981 2.520 0.712 1.00 87.19 197 ASP A C 1
ATOM 1551 O O . ASP A 1 197 ? -21.842 2.056 0.584 1.00 87.19 197 ASP A O 1
ATOM 1555 N N . PRO A 1 198 ? -23.652 2.383 1.868 1.00 91.38 198 PRO A N 1
ATOM 1556 C CA . PRO A 1 198 ? -23.076 1.697 3.013 1.00 91.38 198 PRO A CA 1
ATOM 1557 C C . PRO A 1 198 ? -22.849 0.216 2.699 1.00 91.38 198 PRO A C 1
ATOM 1559 O O . PRO A 1 198 ? -23.707 -0.473 2.151 1.00 91.38 198 PRO A O 1
ATOM 1562 N N . HIS A 1 199 ? -21.695 -0.309 3.107 1.00 92.81 199 HIS A N 1
ATOM 1563 C CA . HIS A 1 199 ? -21.416 -1.734 2.989 1.00 92.81 199 HIS A CA 1
ATOM 1564 C C . HIS A 1 199 ? -22.194 -2.519 4.062 1.00 92.81 199 HIS A C 1
ATOM 1566 O O . HIS A 1 199 ? -22.124 -2.134 5.234 1.00 92.81 199 HIS A O 1
ATOM 1572 N N . PRO A 1 200 ? -22.843 -3.656 3.740 1.00 92.56 200 PRO A N 1
ATOM 1573 C CA . PRO A 1 200 ? -23.712 -4.376 4.678 1.00 92.56 200 PRO A CA 1
ATOM 1574 C C . PRO A 1 200 ? -23.063 -4.718 6.026 1.00 92.56 200 PRO A C 1
ATOM 1576 O O . PRO A 1 200 ? -23.709 -4.638 7.064 1.00 92.56 200 PRO A O 1
ATOM 1579 N N . ALA A 1 201 ? -21.771 -5.062 6.026 1.00 90.19 201 ALA A N 1
ATOM 1580 C CA . ALA A 1 201 ? -21.054 -5.459 7.241 1.00 90.19 201 ALA A CA 1
ATOM 1581 C C . ALA A 1 201 ? -20.240 -4.332 7.905 1.00 90.19 201 ALA A C 1
ATOM 1583 O O . ALA A 1 201 ? -19.880 -4.443 9.072 1.00 90.19 201 ALA A O 1
ATOM 1584 N N . SER A 1 202 ? -19.882 -3.270 7.173 1.00 89.81 202 SER A N 1
ATOM 1585 C CA . SER A 1 202 ? -18.955 -2.233 7.672 1.00 89.81 202 SER A CA 1
ATOM 1586 C C . SER A 1 202 ? -19.527 -0.818 7.630 1.00 89.81 202 SER A C 1
ATOM 1588 O O . SER A 1 202 ? -18.829 0.136 7.991 1.00 89.81 202 SER A O 1
ATOM 1590 N N . GLY A 1 203 ? -20.778 -0.666 7.191 1.00 91.19 203 GLY A N 1
ATOM 1591 C CA . GLY A 1 203 ? -21.429 0.616 6.964 1.00 91.19 203 GLY A CA 1
ATOM 1592 C C . GLY A 1 203 ? -20.561 1.522 6.095 1.00 91.19 203 GLY A C 1
ATOM 1593 O O . GLY A 1 203 ? -20.073 1.129 5.037 1.00 91.19 203 GLY A O 1
ATOM 1594 N N . ASN A 1 204 ? -20.286 2.721 6.601 1.00 90.25 204 ASN A N 1
ATOM 1595 C CA . ASN A 1 204 ? -19.523 3.754 5.897 1.00 90.25 204 ASN A CA 1
ATOM 1596 C C . ASN A 1 204 ? -17.996 3.607 6.019 1.00 90.25 204 ASN A C 1
ATOM 1598 O O . ASN A 1 204 ? -17.252 4.486 5.573 1.00 90.25 204 ASN A O 1
ATOM 1602 N N . LYS A 1 205 ? -17.505 2.527 6.642 1.00 89.75 205 LYS A N 1
ATOM 1603 C CA . LYS A 1 205 ? -16.074 2.311 6.886 1.00 89.75 205 LYS A CA 1
ATOM 1604 C C . LYS A 1 205 ? -15.428 1.572 5.719 1.00 89.75 205 LYS A C 1
ATOM 1606 O O . LYS A 1 205 ? -15.916 0.523 5.290 1.00 89.75 205 LYS A O 1
ATOM 1611 N N . ARG A 1 206 ? -14.305 2.116 5.243 1.00 90.88 206 ARG A N 1
ATOM 1612 C CA . ARG A 1 206 ? -13.376 1.468 4.311 1.00 90.88 206 ARG A CA 1
ATOM 1613 C C . ARG A 1 206 ? -12.082 1.174 5.055 1.00 90.88 206 ARG A C 1
ATOM 1615 O O . ARG A 1 206 ? -11.529 2.065 5.692 1.00 90.88 206 ARG A O 1
ATOM 1622 N N . ILE A 1 207 ? -11.596 -0.052 4.939 1.00 90.38 207 ILE A N 1
ATOM 1623 C CA . ILE A 1 207 ? -10.272 -0.456 5.404 1.00 90.38 207 ILE A CA 1
ATOM 1624 C C . ILE A 1 207 ? -9.418 -0.697 4.167 1.00 90.38 207 ILE A C 1
ATOM 1626 O O . ILE A 1 207 ? -9.840 -1.385 3.242 1.00 90.38 207 ILE A O 1
ATOM 1630 N N . ASN A 1 208 ? -8.218 -0.130 4.155 1.00 91.25 208 ASN A N 1
ATOM 1631 C CA . ASN A 1 208 ? -7.230 -0.398 3.125 1.00 91.25 208 ASN A CA 1
ATOM 1632 C C . ASN A 1 208 ? -5.980 -0.994 3.762 1.00 91.25 208 ASN A C 1
ATOM 1634 O O . ASN A 1 208 ? -5.440 -0.425 4.711 1.00 91.25 208 ASN A O 1
ATOM 1638 N N . ILE A 1 209 ? -5.526 -2.116 3.217 1.00 89.62 209 ILE A N 1
ATOM 1639 C CA . ILE A 1 209 ? -4.273 -2.759 3.602 1.00 89.62 209 ILE A CA 1
ATOM 1640 C C . ILE A 1 209 ? -3.294 -2.539 2.457 1.00 89.62 209 ILE A C 1
ATOM 1642 O O . ILE A 1 209 ? -3.542 -2.981 1.335 1.00 89.62 209 ILE A O 1
ATOM 1646 N N . THR A 1 210 ? -2.199 -1.842 2.737 1.00 89.81 210 THR A N 1
ATOM 1647 C CA . THR A 1 210 ? -1.168 -1.559 1.742 1.00 89.81 210 THR A CA 1
ATOM 1648 C C . THR A 1 210 ? 0.023 -2.458 2.010 1.00 89.81 210 THR A C 1
ATOM 1650 O O . THR A 1 210 ? 0.737 -2.317 3.006 1.00 89.81 210 THR A O 1
ATOM 1653 N N . TYR A 1 211 ? 0.242 -3.389 1.099 1.00 90.06 211 TYR A N 1
ATOM 1654 C CA . TYR A 1 211 ? 1.378 -4.284 1.115 1.00 90.06 211 TYR A CA 1
ATOM 1655 C C . TYR A 1 211 ? 2.522 -3.678 0.319 1.00 90.06 211 TYR A C 1
ATOM 1657 O O . TYR A 1 211 ? 2.352 -3.251 -0.827 1.00 90.06 211 TYR A O 1
ATOM 1665 N N . ARG A 1 212 ? 3.696 -3.661 0.938 1.00 86.50 212 ARG A N 1
ATOM 1666 C CA . ARG A 1 212 ? 4.937 -3.138 0.361 1.00 86.50 212 ARG A CA 1
ATOM 1667 C C . ARG A 1 212 ? 5.954 -4.261 0.257 1.00 86.50 212 ARG A C 1
ATOM 1669 O O . ARG A 1 212 ? 5.685 -5.363 0.707 1.00 86.50 212 ARG A O 1
ATOM 1676 N N . HIS A 1 213 ? 7.106 -3.984 -0.336 1.00 85.56 213 HIS A N 1
ATOM 1677 C CA . HIS A 1 213 ? 8.265 -4.861 -0.225 1.00 85.56 213 HIS A CA 1
ATOM 1678 C C . HIS A 1 213 ? 9.468 -3.996 0.149 1.00 85.56 213 HIS A C 1
ATOM 1680 O O . HIS A 1 213 ? 10.120 -3.416 -0.723 1.00 85.56 213 HIS A O 1
ATOM 1686 N N . TYR A 1 214 ? 9.715 -3.850 1.452 1.00 78.50 214 TYR A N 1
ATOM 1687 C CA . TYR A 1 214 ? 10.908 -3.157 1.940 1.00 78.50 214 TYR A CA 1
ATOM 1688 C C . TYR A 1 214 ? 12.170 -3.947 1.594 1.00 78.50 214 TYR A C 1
ATOM 1690 O O . TYR A 1 214 ? 12.190 -5.175 1.656 1.00 78.50 214 TYR A O 1
ATOM 1698 N N . LYS A 1 215 ? 13.227 -3.233 1.201 1.00 73.19 215 LYS A N 1
ATOM 1699 C CA . LYS A 1 215 ? 14.489 -3.846 0.774 1.00 73.19 215 LYS A CA 1
ATOM 1700 C C . LYS A 1 215 ? 15.498 -3.784 1.914 1.00 73.19 215 LYS A C 1
ATOM 1702 O O . LYS A 1 215 ? 15.796 -2.696 2.398 1.00 73.19 215 LYS A O 1
ATOM 1707 N N . ASP A 1 216 ? 16.121 -4.913 2.249 1.00 72.50 216 ASP A N 1
ATOM 1708 C CA . ASP A 1 216 ? 17.172 -4.971 3.280 1.00 72.50 216 ASP A CA 1
ATOM 1709 C C . ASP A 1 216 ? 18.327 -3.996 3.016 1.00 72.50 216 ASP A C 1
ATOM 1711 O O . ASP A 1 216 ? 18.900 -3.427 3.943 1.00 72.50 216 ASP A O 1
ATOM 1715 N N . SER A 1 217 ? 18.663 -3.781 1.741 1.00 71.19 217 SER A N 1
ATOM 1716 C CA . SER A 1 217 ? 19.725 -2.862 1.322 1.00 71.19 217 SER A CA 1
ATOM 1717 C C . SER A 1 217 ? 19.378 -1.388 1.538 1.00 71.19 217 SER A C 1
ATOM 1719 O O . SER A 1 217 ? 20.275 -0.555 1.556 1.00 71.19 217 SER A O 1
ATOM 1721 N N . LEU A 1 218 ? 18.092 -1.056 1.672 1.00 72.25 218 LEU A N 1
ATOM 1722 C CA . LEU A 1 218 ? 17.596 0.302 1.927 1.00 72.25 218 LEU A CA 1
ATOM 1723 C C . LEU A 1 218 ? 17.159 0.480 3.381 1.00 72.25 218 LEU A C 1
ATOM 1725 O O . LEU A 1 218 ? 16.435 1.416 3.716 1.00 72.25 218 LEU A O 1
ATOM 1729 N N . HIS A 1 219 ? 17.597 -0.432 4.249 1.00 70.69 219 HIS A N 1
ATOM 1730 C CA . HIS A 1 219 ? 17.322 -0.344 5.667 1.00 70.69 219 HIS A CA 1
ATOM 1731 C C . HIS A 1 219 ? 17.878 0.975 6.236 1.00 70.69 219 HIS A C 1
ATOM 1733 O O . HIS A 1 219 ? 19.029 1.312 5.937 1.00 70.69 219 HIS A O 1
ATOM 1739 N N . PRO A 1 220 ? 17.137 1.679 7.116 1.00 69.56 220 PRO A N 1
ATOM 1740 C CA . PRO A 1 220 ? 17.559 2.972 7.665 1.00 69.56 220 PRO A CA 1
ATOM 1741 C C . PRO A 1 220 ? 18.940 2.970 8.341 1.00 69.56 220 PRO A C 1
ATOM 1743 O O . PRO A 1 220 ? 19.603 3.998 8.416 1.00 69.56 220 PRO A O 1
ATOM 1746 N N . ARG A 1 221 ? 19.414 1.802 8.801 1.00 70.31 221 ARG A N 1
ATOM 1747 C CA . ARG A 1 221 ? 20.783 1.608 9.332 1.00 70.31 221 ARG A CA 1
ATOM 1748 C C . ARG A 1 221 ? 21.895 1.979 8.342 1.00 70.31 221 ARG A C 1
ATOM 1750 O O . ARG A 1 221 ? 23.007 2.255 8.770 1.00 70.31 221 ARG A O 1
ATOM 1757 N N . TYR A 1 222 ? 21.601 1.936 7.044 1.00 70.88 222 TYR A N 1
ATOM 1758 C CA . TYR A 1 222 ? 22.521 2.301 5.969 1.00 70.88 222 TYR A CA 1
ATOM 1759 C C . TYR A 1 222 ? 22.288 3.728 5.460 1.00 70.88 222 TYR A C 1
ATOM 1761 O O . TYR A 1 222 ? 23.033 4.199 4.605 1.00 70.88 222 TYR A O 1
ATOM 1769 N N . THR A 1 223 ? 21.263 4.426 5.961 1.00 67.25 223 THR A N 1
ATOM 1770 C CA . THR A 1 223 ? 21.025 5.831 5.633 1.00 67.25 223 THR A CA 1
ATOM 1771 C C . THR A 1 223 ? 22.008 6.699 6.425 1.00 67.25 223 THR A C 1
ATOM 1773 O O . THR A 1 223 ? 22.038 6.596 7.655 1.00 67.25 223 THR A O 1
ATOM 1776 N N . PRO A 1 224 ? 22.810 7.556 5.762 1.00 63.44 224 PRO A N 1
ATOM 1777 C CA . PRO A 1 224 ? 23.723 8.461 6.449 1.00 63.44 224 PRO A CA 1
ATOM 1778 C C . PRO A 1 224 ? 22.963 9.324 7.458 1.00 63.44 224 PRO A C 1
ATOM 1780 O O . PRO A 1 224 ? 21.989 9.990 7.105 1.00 63.44 224 PRO A O 1
ATOM 1783 N N . ARG A 1 225 ? 23.395 9.301 8.720 1.00 62.38 225 ARG A N 1
ATOM 1784 C CA . ARG A 1 225 ? 22.888 10.215 9.745 1.00 62.38 225 ARG A CA 1
ATOM 1785 C C . ARG A 1 225 ? 23.732 11.482 9.676 1.00 62.38 225 ARG A C 1
ATOM 1787 O O . ARG A 1 225 ? 24.953 11.395 9.770 1.00 62.38 225 ARG A O 1
ATOM 1794 N N . LEU A 1 226 ? 23.088 12.630 9.479 1.00 51.38 226 LEU A N 1
ATOM 1795 C CA . LEU A 1 226 ? 23.735 13.919 9.712 1.00 51.38 226 LEU A CA 1
ATOM 1796 C C . LEU A 1 226 ? 24.004 13.992 11.220 1.00 51.38 226 LEU A C 1
ATOM 1798 O O . LEU A 1 226 ? 23.055 13.962 12.006 1.00 51.38 226 LEU A O 1
ATOM 1802 N N . GLY A 1 227 ? 25.283 13.914 11.589 1.00 40.22 227 GLY A N 1
ATOM 1803 C CA . GLY A 1 227 ? 25.759 14.090 12.961 1.00 40.22 227 GLY A CA 1
ATOM 1804 C C . GLY A 1 227 ? 25.807 15.554 13.356 1.00 40.22 227 GLY A C 1
ATOM 1805 O O . GLY A 1 227 ? 25.906 16.401 12.439 1.00 40.22 227 GLY A O 1
#

pLDDT: mean 77.68, std 16.92, range [29.59, 97.38]